Protein AF-0000000082406692 (afdb_homodimer)

Organism: Rhodococcus erythropolis (NCBI:txid1833)

Secondary structure (DSSP, 8-state):
--EEEEGGG--TTSS-SEEEE--TTT-EESSS--EEEEEEEEE-TTS-EEEEEEEE-SEEEEEE-SSEEEEEEEEEEEEEEEETTSPEEEEETTEEEEE-TT-EEEEEEEEEEEEEEEEEE-/--EEEEGGG--TTSS-SEEEE--TTT-EESSS--EEEEEEEEE-TTSSEEEEEEEE-SEEEEEE-SSEEEEEEEEEEEEEEEETTSPEEEEETTEEEEE-TT-EEEEEEEEEEEEEEEEEE-

Nearest PDB structures (foldseek):
  3bcw-assembly1_A  TM=9.331E-01  e=2.785E-11  Bordetella bronchiseptica RB50
  3es4-assembly1_B  TM=8.405E-01  e=2.632E-07  Agrobacterium fabrum str. C58
  3myx-assembly2_B  TM=8.446E-01  e=1.423E-06  Pseudomonas syringae pv. tomato str. DC3000
  7eyl-assembly1_B  TM=6.744E-01  e=5.958E-06  Salmonella enterica
  2i45-assembly4_H  TM=6.976E-01  e=1.655E-04  Neisseria meningitidis

Solvent-accessible surface area (backbone atoms only — not comparable to full-atom values): 12464 Å² total; per-residue (Å²): 131,81,45,72,50,40,68,87,72,59,56,72,80,73,63,70,31,51,73,44,68,57,35,80,90,70,30,42,51,72,79,53,88,27,54,30,35,35,35,80,76,43,65,42,95,86,62,39,36,38,30,32,35,41,34,35,45,49,44,41,31,42,38,66,26,72,69,31,26,40,39,37,35,29,66,36,42,30,32,36,38,30,42,73,95,49,70,77,43,82,42,38,54,56,27,30,38,39,41,50,63,64,39,39,31,35,42,35,31,74,32,54,30,32,29,42,39,38,38,38,47,123,132,82,45,70,49,40,68,89,73,59,56,72,80,73,62,70,31,51,73,45,68,57,34,81,90,68,30,42,51,74,78,54,88,27,55,31,35,35,34,78,75,43,66,43,94,87,62,40,35,37,30,32,35,40,32,37,47,49,45,42,30,42,38,66,26,72,70,29,25,38,38,37,35,29,66,35,43,28,34,38,39,29,42,72,96,51,70,76,44,81,41,37,54,57,27,30,39,39,43,50,62,65,41,38,30,35,43,36,30,76,33,55,29,33,29,40,39,37,38,38,48,124

Foldseek 3Di:
DDFDDDQVPDDLVPPQWDKDWDDPPAWAFDPDTKIKIWHWRDADPVRFKTKGKMKIAFGKIKGAQAFKKKKKAWQAAKKWKDWVVGDIDIHGHGDIDIGGHGTITMIGGDTIIMMIMMMGGD/DDFDDDQVPDDLVPPQWDKDWDDPPAWAFDPDTKIKIWHWRDADPVRFKIKGKMKIAFGKIKGAQAFKKKKKAWQAAKKWKDWVVGDIDIHGHGDIDIGGHGTITMIGGPTIIMMIMMMGGD

InterPro domains:
  IPR008579 (S)-ureidoglycine aminohydrolase, cupin domain [PF05899] (44-117)
  IPR011051 RmlC-like cupin domain superfamily [SSF51182] (30-120)
  IPR014710 RmlC-like jelly roll fold [G3DSA:2.60.120.10] (22-121)

Radius of gyration: 17.75 Å; Cα contacts (8 Å, |Δi|>4): 677; chains: 2; bounding box: 31×50×45 Å

pLDDT: mean 95.97, std 5.0, range [73.69, 98.94]

Sequence (244 aa):
MTIAFRAAELNSASGIFQQALLGQPSAEPLGGDIITRADVEFTSDDGRIQSGVWESEPGKSRWEFLTRGEIITIVSGAMTVEEDDGDPVHLVAGTSAIFPIGWKGTWTVTETVRKVFVVYNVMTIAFRAAELNSASGIFQQALLGQPSAEPLGGDIITRADVEFTSDDGRIQSGVWESEPGKSRWEFLTRGEIITIVSGAMTVEEDDGDPVHLVAGTSAIFPIGWKGTWTVTETVRKVFVVYNV

Structure (mmCIF, N/CA/C/O backbone):
data_AF-0000000082406692-model_v1
#
loop_
_entity.id
_entity.type
_entity.pdbx_description
1 polymer 'DUF861 domain-containing protein'
#
loop_
_atom_site.group_PDB
_atom_site.id
_atom_site.type_symbol
_atom_site.label_atom_id
_atom_site.label_alt_id
_atom_site.label_comp_id
_atom_site.label_asym_id
_atom_site.label_entity_id
_atom_site.label_seq_id
_atom_site.pdbx_PDB_ins_code
_atom_site.Cartn_x
_atom_site.Cartn_y
_atom_site.Cartn_z
_atom_site.occupancy
_atom_site.B_iso_or_equiv
_atom_site.auth_seq_id
_atom_site.auth_comp_id
_atom_site.auth_asym_id
_atom_site.auth_atom_id
_atom_site.pdbx_PDB_model_num
ATOM 1 N N . MET A 1 1 ? 4.559 -16.156 8.117 1 83.81 1 MET A N 1
ATOM 2 C CA . MET A 1 1 ? 3.1 -16.172 8.117 1 83.81 1 MET A CA 1
ATOM 3 C C . MET A 1 1 ? 2.537 -15 7.324 1 83.81 1 MET A C 1
ATOM 5 O O . MET A 1 1 ? 3.045 -13.883 7.426 1 83.81 1 MET A O 1
ATOM 9 N N . THR A 1 2 ? 1.41 -15.32 6.484 1 91.81 2 THR A N 1
ATOM 10 C CA . THR A 1 2 ? 0.76 -14.281 5.695 1 91.81 2 THR A CA 1
ATOM 11 C C . THR A 1 2 ? -0.053 -13.352 6.59 1 91.81 2 THR A C 1
ATOM 13 O O . THR A 1 2 ? -0.881 -13.812 7.379 1 91.81 2 THR A O 1
ATOM 16 N N . ILE A 1 3 ? 0.191 -12.164 6.562 1 95.62 3 ILE A N 1
ATOM 17 C CA . ILE A 1 3 ? -0.621 -11.164 7.246 1 95.62 3 ILE A CA 1
ATOM 18 C C . ILE A 1 3 ? -1.668 -10.602 6.285 1 95.62 3 ILE A C 1
ATOM 20 O O . ILE A 1 3 ? -1.344 -10.219 5.16 1 95.62 3 ILE A O 1
ATOM 24 N N . ALA A 1 4 ? -2.918 -10.617 6.676 1 97.5 4 ALA A N 1
ATOM 25 C CA . ALA A 1 4 ? -3.996 -10.047 5.875 1 97.5 4 ALA A CA 1
ATOM 26 C C . ALA A 1 4 ? -4.98 -9.273 6.75 1 97.5 4 ALA A C 1
ATOM 28 O O . ALA A 1 4 ? -5.281 -9.688 7.871 1 97.5 4 ALA A O 1
ATOM 29 N N . PHE A 1 5 ? -5.496 -8.172 6.242 1 96.19 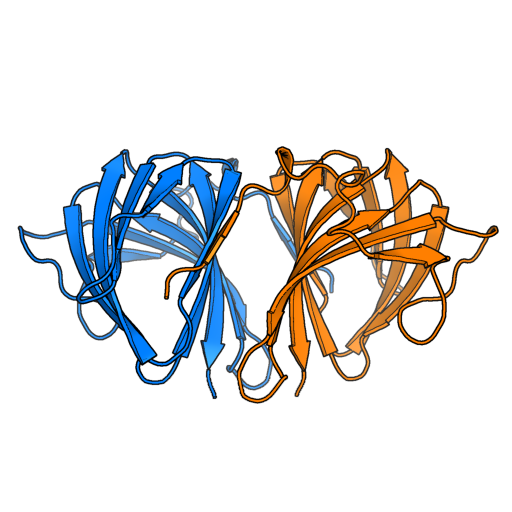5 PHE A N 1
ATOM 30 C CA . PHE A 1 5 ? -6.453 -7.367 6.988 1 96.19 5 PHE A CA 1
ATOM 31 C C . PHE A 1 5 ? -7.312 -6.535 6.039 1 96.19 5 PHE A C 1
ATOM 33 O O . PHE A 1 5 ? -6.938 -6.309 4.887 1 96.19 5 PHE A O 1
ATOM 40 N N . ARG A 1 6 ? -8.461 -6.156 6.441 1 96 6 ARG A N 1
ATOM 41 C CA . ARG A 1 6 ? -9.344 -5.223 5.742 1 96 6 ARG A CA 1
ATOM 42 C C . ARG A 1 6 ? -9.508 -3.934 6.535 1 96 6 ARG A C 1
ATOM 44 O O . ARG A 1 6 ? -10.25 -3.895 7.52 1 96 6 ARG A O 1
ATOM 51 N N . ALA A 1 7 ? -8.844 -2.977 6.023 1 94.38 7 ALA A N 1
ATOM 52 C CA . ALA A 1 7 ? -8.773 -1.717 6.758 1 94.38 7 ALA A CA 1
ATOM 53 C C . ALA A 1 7 ? -10.164 -1.159 7.027 1 94.38 7 ALA A C 1
ATOM 55 O O . ALA A 1 7 ? -10.414 -0.559 8.078 1 94.38 7 ALA A O 1
ATOM 56 N N . ALA A 1 8 ? -11.086 -1.336 6.102 1 93.31 8 ALA A N 1
ATOM 57 C CA 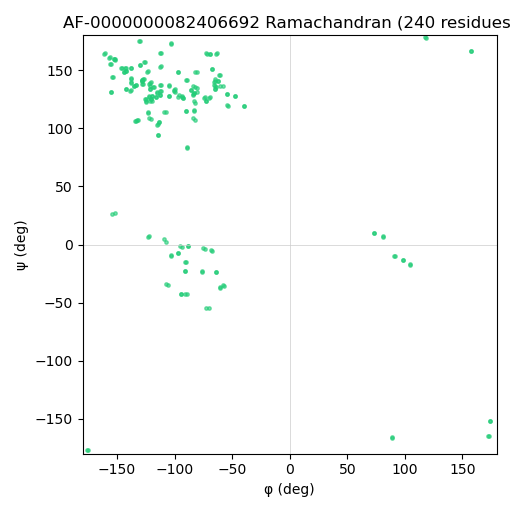. ALA A 1 8 ? -12.445 -0.82 6.238 1 93.31 8 ALA A CA 1
ATOM 58 C C . ALA A 1 8 ? -13.164 -1.479 7.41 1 93.31 8 ALA A C 1
ATOM 60 O O . ALA A 1 8 ? -14.086 -0.897 7.984 1 93.31 8 ALA A O 1
ATOM 61 N N . GLU A 1 9 ? -12.703 -2.684 7.785 1 89.19 9 GLU A N 1
ATOM 62 C CA . GLU A 1 9 ? -13.461 -3.492 8.734 1 89.19 9 GLU A CA 1
ATOM 63 C C . GLU A 1 9 ? -12.836 -3.449 10.125 1 89.19 9 GLU A C 1
ATOM 65 O O . GLU A 1 9 ? -13.422 -3.938 11.094 1 89.19 9 GLU A O 1
ATOM 70 N N . LEU A 1 10 ? -11.648 -2.889 10.18 1 85.94 10 LEU A N 1
ATOM 71 C CA . LEU A 1 10 ? -11.016 -2.781 11.492 1 85.94 10 LEU A CA 1
ATOM 72 C C . LEU A 1 10 ? -11.75 -1.769 12.367 1 85.94 10 LEU A C 1
ATOM 74 O O . LEU A 1 10 ? -12.133 -0.698 11.891 1 85.94 10 LEU A O 1
ATOM 78 N N . ASN A 1 11 ? -12.117 -2.191 13.539 1 83 11 ASN A N 1
ATOM 79 C CA . ASN A 1 11 ? -12.797 -1.335 14.508 1 83 11 ASN A CA 1
ATOM 80 C C . ASN A 1 11 ? -11.805 -0.51 15.32 1 83 11 ASN A C 1
ATOM 82 O O . ASN A 1 11 ? -11.172 -1.024 16.25 1 83 11 ASN A O 1
ATOM 86 N N . SER A 1 12 ? -11.805 0.738 15.039 1 81.19 12 SER A N 1
ATOM 87 C CA . SER A 1 12 ? -10.828 1.615 15.68 1 81.19 12 SER A CA 1
ATOM 88 C C . SER A 1 12 ? -11.102 1.758 17.172 1 81.19 12 SER A C 1
ATOM 90 O O . SER A 1 12 ? -10.25 2.229 17.922 1 81.19 12 SER A O 1
ATOM 92 N N . ALA A 1 13 ? -12.195 1.163 17.578 1 75.94 13 ALA A N 1
ATOM 93 C CA . ALA A 1 13 ? -12.547 1.217 19 1 75.94 13 ALA A CA 1
ATOM 94 C C . ALA A 1 13 ? -12.094 -0.044 19.734 1 75.94 13 ALA A C 1
ATOM 96 O O . ALA A 1 13 ? -12.172 -0.122 20.953 1 75.94 13 ALA A O 1
ATOM 97 N N . SER A 1 14 ? -11.57 -1.117 19.016 1 75.5 14 SER A N 1
ATOM 98 C CA . SER A 1 14 ? -11.281 -2.441 19.562 1 75.5 14 SER A CA 1
ATOM 99 C C . SER A 1 14 ? -10.031 -2.426 20.438 1 75.5 14 SER A C 1
ATOM 101 O O . SER A 1 14 ? -9.734 -3.406 21.125 1 75.5 14 SER A O 1
ATOM 103 N N . GLY A 1 15 ? -9.359 -1.344 20.531 1 77.06 15 GLY A N 1
ATOM 104 C CA . GLY A 1 15 ? -8.18 -1.217 21.375 1 77.06 15 GLY A CA 1
ATOM 105 C C . GLY A 1 15 ? -6.891 -1.55 20.641 1 77.06 15 GLY A C 1
ATOM 106 O O . GLY A 1 15 ? -5.801 -1.353 21.172 1 77.06 15 GLY A O 1
ATOM 107 N N . ILE A 1 16 ? -7.031 -2.076 19.484 1 83.69 16 ILE A N 1
ATOM 108 C CA . ILE A 1 16 ? -5.828 -2.408 18.734 1 83.69 16 ILE A CA 1
ATOM 109 C C . ILE A 1 16 ? -5.215 -1.135 18.156 1 83.69 16 ILE A C 1
ATOM 111 O O . ILE A 1 16 ? -4.004 -1.065 17.938 1 83.69 16 ILE A O 1
ATOM 115 N N . PHE A 1 17 ? -6.09 -0.155 18.016 1 91.25 17 PHE A N 1
ATOM 116 C CA . PHE A 1 17 ? -5.605 1.12 17.516 1 91.25 17 PHE A CA 1
ATOM 117 C C . PHE A 1 17 ? -4.996 1.957 18.625 1 91.25 17 PHE A C 1
ATOM 119 O O . PHE A 1 17 ? -5.535 2.014 19.734 1 91.25 17 PHE A O 1
ATOM 126 N N . GLN A 1 18 ? -3.932 2.496 18.328 1 92.69 18 GLN A N 1
ATOM 127 C CA . GLN A 1 18 ? -3.344 3.484 19.219 1 92.69 18 GLN A CA 1
ATOM 128 C C . GLN A 1 18 ? -3.824 4.891 18.875 1 92.69 18 GLN A C 1
ATOM 130 O O . GLN A 1 18 ? -3.537 5.406 17.797 1 92.69 18 GLN A O 1
ATOM 135 N N . GLN A 1 19 ? -4.559 5.508 19.797 1 95.12 19 GLN A N 1
ATOM 136 C CA . GLN A 1 19 ? -5.043 6.867 19.609 1 95.12 19 GLN A CA 1
ATOM 137 C C . GLN A 1 19 ? -4.039 7.891 20.125 1 95.12 19 GLN A C 1
ATOM 139 O O . GLN A 1 19 ? -3.424 7.688 21.172 1 95.12 19 GLN A O 1
ATOM 144 N N . ALA A 1 20 ? -3.914 8.969 19.406 1 96.25 20 ALA A N 1
ATOM 145 C CA . ALA A 1 20 ? -3.014 10.055 19.797 1 96.25 20 ALA A CA 1
ATOM 146 C C . ALA A 1 20 ? -3.432 11.375 19.156 1 96.25 20 ALA A C 1
ATOM 148 O O . ALA A 1 20 ? -4.215 11.391 18.203 1 96.25 20 ALA A O 1
ATOM 149 N N . LEU A 1 21 ? -2.973 12.438 19.719 1 97.94 21 LEU A N 1
ATOM 150 C CA . LEU A 1 21 ? -3.008 13.719 19 1 97.94 21 LEU A CA 1
ATOM 151 C C . LEU A 1 21 ? -1.852 13.82 18.016 1 97.94 21 LEU A C 1
ATOM 153 O O . LEU A 1 21 ? -0.71 13.492 18.359 1 97.94 21 LEU A O 1
ATOM 157 N N . LEU A 1 22 ? -2.166 14.266 16.812 1 98.06 22 LEU A N 1
ATOM 158 C CA . LEU A 1 22 ? -1.116 14.445 15.812 1 98.06 22 LEU A CA 1
ATOM 159 C C . LEU A 1 22 ? -0.083 15.461 16.297 1 98.06 22 LEU A C 1
ATOM 161 O O . LEU A 1 22 ? -0.44 16.531 16.797 1 98.06 22 LEU A O 1
ATOM 165 N N . GLY A 1 23 ? 1.154 15.117 16.078 1 96.69 23 GLY A N 1
ATOM 166 C CA . GLY A 1 23 ? 2.227 16.016 16.469 1 96.69 23 GLY A CA 1
ATOM 167 C C . GLY A 1 23 ? 3.6 15.539 16.047 1 96.69 23 GLY A C 1
ATOM 168 O O . GLY A 1 23 ? 3.729 14.461 15.461 1 96.69 23 GLY A O 1
ATOM 169 N N . GLN A 1 24 ? 4.562 16.25 16.422 1 93.31 24 GLN A N 1
ATOM 170 C CA . GLN A 1 24 ? 5.938 15.859 16.125 1 93.31 24 GLN A CA 1
ATOM 171 C C . GLN A 1 24 ? 6.309 14.57 16.844 1 93.31 24 GLN A C 1
ATOM 173 O O . GLN A 1 24 ? 5.875 14.336 17.984 1 93.31 24 GLN A O 1
ATOM 178 N N . PRO A 1 25 ? 7.086 13.773 16.094 1 93.06 25 PRO A N 1
ATOM 179 C CA . PRO A 1 25 ? 7.879 14.031 14.891 1 93.06 25 PRO A CA 1
ATOM 180 C C . PRO A 1 25 ? 7.117 13.719 13.602 1 93.06 25 PRO A C 1
ATOM 182 O O . PRO A 1 25 ? 7.629 13.953 12.508 1 93.06 25 PRO A O 1
ATOM 185 N N . SER A 1 26 ? 5.914 13.234 13.695 1 92.88 26 SER A N 1
ATOM 186 C CA . SER A 1 26 ? 5.203 12.797 12.5 1 92.88 26 SER A CA 1
ATOM 187 C C . SER A 1 26 ? 4.801 13.977 11.625 1 92.88 26 SER A C 1
ATOM 189 O O . SER A 1 26 ? 5.152 14.039 10.445 1 92.88 26 SER A O 1
ATOM 191 N N . ALA A 1 27 ? 4.094 14.906 12.227 1 97.94 27 ALA A N 1
ATOM 192 C CA . ALA A 1 27 ? 3.574 16.078 11.516 1 97.94 27 ALA A CA 1
ATOM 193 C C . ALA A 1 27 ? 3.209 17.188 12.492 1 97.94 27 ALA A C 1
ATOM 195 O O . ALA A 1 27 ? 3.1 16.953 13.695 1 97.94 27 ALA A O 1
ATOM 196 N N . GLU A 1 28 ? 3.039 18.375 11.992 1 98.19 28 GLU A N 1
ATOM 197 C CA . GLU A 1 28 ? 2.625 19.531 12.789 1 98.19 28 GLU A CA 1
ATOM 198 C C . GLU A 1 28 ? 1.181 19.922 12.492 1 98.19 28 GLU A C 1
ATOM 200 O O . GLU A 1 28 ? 0.874 20.375 11.391 1 98.19 28 GLU A O 1
ATOM 205 N N . PRO A 1 29 ? 0.294 19.797 13.414 1 98.44 29 PRO A N 1
ATOM 206 C CA . PRO A 1 29 ? -1.05 20.328 13.18 1 98.44 29 PRO A CA 1
ATOM 207 C C . PRO A 1 29 ? -1.062 21.844 13.039 1 98.44 29 PRO A C 1
ATOM 209 O O . PRO A 1 29 ? -0.346 22.547 13.766 1 98.44 29 PRO A O 1
ATOM 212 N N . LEU A 1 30 ? -1.737 22.484 12.125 1 97.81 30 LEU A N 1
ATOM 213 C CA . LEU A 1 30 ? -1.679 23.922 11.844 1 97.81 30 LEU A CA 1
ATOM 214 C C . LEU A 1 30 ? -2.963 24.609 12.289 1 97.81 30 LEU A C 1
ATOM 216 O O . LEU A 1 30 ? -3.014 25.844 12.375 1 97.81 30 LEU A O 1
ATOM 220 N N . GLY A 1 31 ? -3.984 24.078 12.93 1 96.25 31 GLY A N 1
ATOM 221 C CA . GLY A 1 31 ? -5.254 24.672 13.312 1 96.25 31 GLY A CA 1
ATOM 222 C C . GLY A 1 31 ? -5.883 24 14.523 1 96.25 31 GLY A C 1
ATOM 223 O O . GLY A 1 31 ? -7.109 23.953 14.648 1 96.25 31 GLY A O 1
ATOM 224 N N . GLY A 1 32 ? -5.043 23.438 15.32 1 97 32 GLY A N 1
ATOM 225 C CA . GLY A 1 32 ? -5.551 22.781 16.516 1 97 32 GLY A CA 1
ATOM 226 C C . GLY A 1 32 ? -5.266 21.297 16.562 1 97 32 GLY A C 1
ATOM 227 O O . GLY A 1 32 ? -4.711 20.734 15.602 1 97 32 GLY A O 1
ATOM 228 N N . ASP A 1 33 ? -5.68 20.797 17.609 1 98.19 33 ASP A N 1
ATOM 229 C CA . ASP A 1 33 ? -5.41 19.391 17.812 1 98.19 33 ASP A CA 1
ATOM 230 C C . ASP A 1 33 ? -6.148 18.531 16.781 1 98.19 33 ASP A C 1
ATOM 232 O O . ASP A 1 33 ? -7.293 18.812 16.438 1 98.19 33 ASP A O 1
ATOM 236 N N . ILE A 1 34 ? -5.578 17.578 16.297 1 98.75 34 ILE A N 1
ATOM 237 C CA . ILE A 1 34 ? -6.148 16.578 15.406 1 98.75 34 ILE A CA 1
ATOM 238 C C . ILE A 1 34 ? -6.012 15.195 16.031 1 98.75 34 ILE A C 1
ATOM 240 O O . ILE A 1 34 ? -4.902 14.758 16.344 1 98.75 34 ILE A O 1
ATOM 244 N N . ILE A 1 35 ? -7.07 14.477 16.203 1 97.94 35 ILE A N 1
ATOM 245 C CA . ILE A 1 35 ? -7.043 13.117 16.734 1 97.94 35 ILE A CA 1
ATOM 246 C C . ILE A 1 35 ? -6.727 12.133 15.617 1 97.94 35 ILE A C 1
ATOM 248 O O . ILE A 1 35 ? -7.34 12.18 14.547 1 97.94 35 ILE A O 1
ATOM 252 N N . THR A 1 36 ? -5.762 11.258 15.859 1 98.06 36 THR A N 1
ATOM 253 C CA . THR A 1 36 ? -5.414 10.203 14.922 1 98.06 36 THR A CA 1
ATOM 254 C C . THR A 1 36 ? -5.449 8.836 15.609 1 98.06 36 THR A C 1
ATOM 256 O O . THR A 1 36 ? -5.43 8.75 16.844 1 98.06 36 THR A O 1
ATOM 259 N N . ARG A 1 37 ? -5.621 7.781 14.844 1 97.06 37 ARG A N 1
ATOM 260 C CA . ARG A 1 37 ? -5.574 6.383 15.258 1 97.06 37 ARG A CA 1
ATOM 261 C C . ARG A 1 37 ? -4.766 5.547 14.273 1 97.06 37 ARG A C 1
ATOM 263 O O . ARG A 1 37 ? -4.883 5.727 13.055 1 97.06 37 ARG A O 1
ATOM 270 N N . ALA A 1 38 ? -3.938 4.684 14.805 1 97.12 38 ALA A N 1
ATOM 271 C CA . 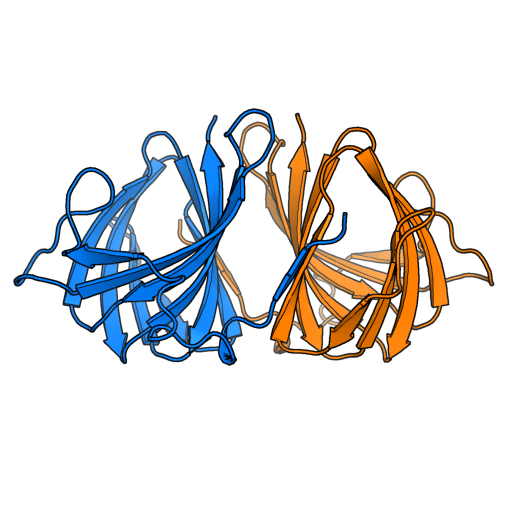ALA A 1 38 ? -3.113 3.855 13.93 1 97.12 38 ALA A CA 1
ATOM 272 C C . ALA A 1 38 ? -3.055 2.416 14.43 1 97.12 38 ALA A C 1
ATOM 274 O O . ALA A 1 38 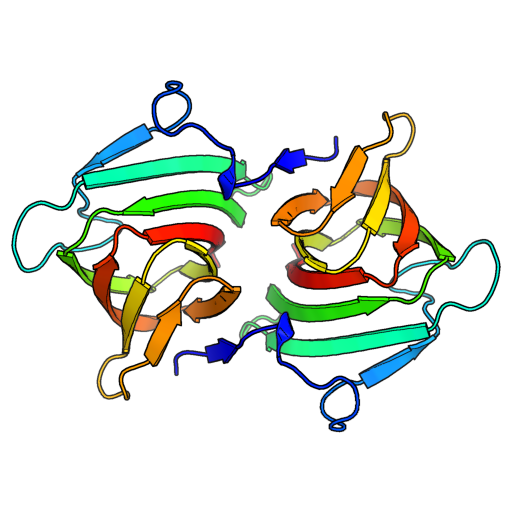? -3.039 2.172 15.633 1 97.12 38 ALA A O 1
ATOM 275 N N . ASP A 1 39 ? -3.121 1.473 13.641 1 96.94 39 ASP A N 1
ATOM 276 C CA . ASP A 1 39 ? -2.816 0.063 13.867 1 96.94 39 ASP A CA 1
ATOM 277 C C . ASP A 1 39 ? -1.715 -0.419 12.93 1 96.94 39 ASP A C 1
ATOM 279 O O . ASP A 1 39 ? -1.932 -0.543 11.719 1 96.94 39 ASP A O 1
ATOM 283 N N . VAL A 1 40 ? -0.509 -0.668 13.453 1 96.94 40 VAL A N 1
ATOM 284 C CA . VAL A 1 40 ? 0.611 -1.165 12.664 1 96.94 40 VAL A CA 1
ATOM 285 C C . VAL A 1 40 ? 0.51 -2.682 12.516 1 96.94 40 VAL A C 1
ATOM 287 O O . VAL A 1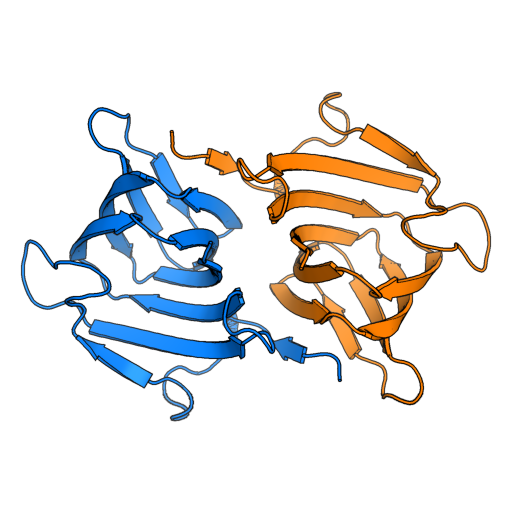 40 ? 0.637 -3.414 13.5 1 96.94 40 VAL A O 1
ATOM 290 N N . GLU A 1 41 ? 0.336 -3.125 11.344 1 97.06 41 GLU A N 1
ATOM 291 C CA . GLU A 1 41 ? 0.114 -4.543 11.07 1 97.06 41 GLU A CA 1
ATOM 292 C C . GLU A 1 41 ? 1.432 -5.266 10.805 1 97.06 41 GLU A C 1
ATOM 294 O O . GLU A 1 41 ? 1.512 -6.488 10.938 1 97.06 41 GLU A O 1
ATOM 299 N N . PHE A 1 42 ? 2.451 -4.48 10.391 1 97.5 42 PHE A N 1
ATOM 300 C CA . PHE A 1 42 ? 3.689 -5.105 9.945 1 97.5 42 PHE A CA 1
ATOM 301 C C . PHE A 1 42 ? 4.867 -4.152 10.109 1 97.5 42 PHE A C 1
ATOM 303 O O . PHE A 1 42 ? 4.758 -2.963 9.805 1 97.5 42 PHE A O 1
ATOM 310 N N . THR A 1 43 ? 5.895 -4.59 10.664 1 97.75 43 THR A N 1
ATOM 311 C CA . THR A 1 43 ? 7.223 -3.986 10.641 1 97.75 43 THR A CA 1
ATOM 312 C C . THR A 1 43 ? 8.266 -4.984 10.141 1 97.75 43 THR A C 1
ATOM 314 O O . THR A 1 43 ? 8.352 -6.105 10.648 1 97.75 43 THR A O 1
ATOM 317 N N . SER A 1 44 ? 8.992 -4.562 9.102 1 96.69 44 SER A N 1
ATOM 318 C CA . SER A 1 44 ? 10.016 -5.473 8.602 1 96.69 44 SER A CA 1
ATOM 319 C C . SER A 1 44 ? 11.086 -5.734 9.656 1 96.69 44 SER A C 1
ATOM 321 O O . SER A 1 44 ? 11.219 -4.973 10.617 1 96.69 44 SER A O 1
ATOM 323 N N . ASP A 1 45 ? 11.883 -6.773 9.445 1 93.88 45 ASP A N 1
ATOM 324 C CA . ASP A 1 45 ? 12.883 -7.195 10.422 1 93.88 45 ASP A CA 1
ATOM 325 C C . ASP A 1 45 ? 13.898 -6.086 10.688 1 93.88 45 ASP A C 1
ATOM 327 O O . ASP A 1 45 ? 14.336 -5.891 11.82 1 93.88 45 ASP A O 1
ATOM 331 N N . ASP A 1 46 ? 14.25 -5.352 9.609 1 93.69 46 ASP A N 1
ATOM 332 C CA . ASP A 1 46 ? 15.258 -4.305 9.758 1 93.69 46 ASP A CA 1
ATOM 333 C C . ASP A 1 46 ? 14.617 -2.979 10.156 1 93.69 46 ASP A C 1
ATOM 335 O O . ASP A 1 46 ? 15.297 -1.957 10.258 1 93.69 46 ASP A O 1
ATOM 339 N N . GLY A 1 47 ? 13.32 -2.967 10.273 1 95.25 47 GLY A N 1
ATOM 340 C CA . GLY A 1 47 ? 12.594 -1.802 10.758 1 95.25 47 GLY A CA 1
ATOM 341 C C . GLY A 1 47 ? 12.375 -0.748 9.688 1 95.25 47 GLY A C 1
ATOM 342 O O . GLY A 1 47 ? 11.805 0.31 9.961 1 95.25 47 GLY A O 1
ATOM 343 N N . ARG A 1 48 ? 12.719 -1.029 8.438 1 95.62 48 ARG A N 1
ATOM 344 C CA . ARG A 1 48 ? 12.742 0.005 7.41 1 95.62 48 ARG A CA 1
ATOM 345 C C . ARG A 1 48 ? 11.391 0.103 6.703 1 95.62 48 ARG A C 1
ATOM 347 O O . ARG A 1 48 ? 11.133 1.064 5.977 1 95.62 48 ARG A O 1
ATOM 354 N N . ILE A 1 49 ? 10.602 -0.939 6.914 1 97.75 49 ILE A N 1
ATOM 355 C CA . ILE A 1 49 ? 9.273 -0.948 6.305 1 97.75 49 ILE A CA 1
ATOM 356 C C . ILE A 1 49 ? 8.211 -1.102 7.387 1 97.75 49 ILE A C 1
ATOM 358 O O . ILE A 1 49 ? 8.297 -1.996 8.234 1 97.75 49 ILE A O 1
ATOM 362 N N . GLN A 1 50 ? 7.262 -0.296 7.469 1 98 50 GLN A N 1
ATOM 363 C CA . GLN A 1 50 ? 6.082 -0.437 8.32 1 98 50 GLN A CA 1
ATOM 364 C C . GLN A 1 50 ? 4.797 -0.267 7.508 1 98 50 GLN A C 1
ATOM 366 O O . GLN A 1 50 ? 4.727 0.585 6.621 1 98 50 GLN A O 1
ATOM 371 N N . SER A 1 51 ? 3.822 -1.033 7.809 1 98.5 51 SER A N 1
ATOM 372 C CA . SER A 1 51 ? 2.537 -0.947 7.121 1 98.5 51 SER A CA 1
ATOM 373 C C . SER A 1 51 ? 1.379 -1.205 8.078 1 98.5 51 SER A C 1
ATOM 375 O O . SER A 1 51 ? 1.511 -1.985 9.023 1 98.5 51 SER A O 1
ATOM 377 N N . GLY A 1 52 ? 0.303 -0.592 7.82 1 98.25 52 GLY A N 1
ATOM 378 C CA . GLY A 1 52 ? -0.901 -0.736 8.625 1 98.25 52 GLY A CA 1
ATOM 379 C C . GLY A 1 52 ? -2.012 0.208 8.203 1 98.25 52 GLY A C 1
ATOM 380 O O . GLY A 1 52 ? -2.16 0.517 7.02 1 98.25 52 GLY A O 1
ATOM 381 N N . VAL A 1 53 ? -2.824 0.516 9.195 1 98.56 53 VAL A N 1
ATOM 382 C CA . VAL A 1 53 ? -3.982 1.373 8.969 1 98.56 53 VAL A CA 1
ATOM 383 C C . VAL A 1 53 ? -3.857 2.643 9.805 1 98.56 53 VAL A C 1
ATOM 385 O O . VAL A 1 53 ? -3.439 2.59 10.969 1 98.56 53 VAL A O 1
ATOM 388 N N . TRP A 1 54 ? -4.129 3.744 9.234 1 98.38 54 TRP A N 1
ATOM 389 C CA . TRP A 1 54 ? -4.09 5.051 9.883 1 98.38 54 TRP A CA 1
ATOM 390 C C . TRP A 1 54 ? -5.398 5.805 9.672 1 98.38 54 TRP A C 1
ATOM 392 O O . TRP A 1 54 ? -5.965 5.781 8.57 1 98.38 54 TRP A O 1
ATOM 402 N N . GLU A 1 55 ? -5.895 6.43 10.633 1 98.19 55 GLU A N 1
ATOM 403 C CA . GLU A 1 55 ? -7.094 7.262 10.594 1 98.19 55 GLU A CA 1
ATOM 404 C C . GLU A 1 55 ? -6.824 8.656 11.148 1 98.19 55 GLU A C 1
ATOM 406 O O . GLU A 1 55 ? -6.094 8.805 12.133 1 98.19 55 GLU A O 1
ATOM 411 N N . SER A 1 56 ? -7.379 9.617 10.602 1 98.38 56 SER A N 1
ATOM 412 C CA . SER A 1 56 ? -7.234 10.992 11.062 1 98.38 56 SER A CA 1
ATOM 413 C C . SER A 1 56 ? -8.562 11.742 11.016 1 98.38 56 SER A C 1
ATOM 415 O O . SER A 1 56 ? -9.281 11.68 10.008 1 98.38 56 SER A O 1
ATOM 417 N N . GLU A 1 57 ? -8.914 12.398 12 1 98.44 57 GLU A N 1
ATOM 418 C CA . GLU A 1 57 ? -10.016 13.352 11.977 1 98.44 57 GLU A CA 1
ATOM 419 C C . GLU A 1 57 ? -9.672 14.578 11.141 1 98.44 57 GLU A C 1
ATOM 421 O O . GLU A 1 57 ? -8.5 14.797 10.805 1 98.44 57 GLU A O 1
ATOM 426 N N . PRO A 1 58 ? -10.648 15.344 10.781 1 98.81 58 PRO A N 1
ATOM 427 C CA . PRO A 1 58 ? -10.414 16.5 9.906 1 98.81 58 PRO A CA 1
ATOM 428 C C . PRO A 1 58 ? -9.469 17.516 10.523 1 98.81 58 PRO A C 1
ATOM 430 O O . PRO A 1 58 ? -9.469 17.719 11.734 1 98.81 58 PRO A O 1
ATOM 433 N N . GLY A 1 59 ? -8.68 18.172 9.758 1 98.81 59 GLY A N 1
ATOM 434 C CA . GLY A 1 59 ? -7.723 19.188 10.141 1 98.81 59 GLY A CA 1
ATOM 435 C C . GLY A 1 59 ? -6.602 19.375 9.133 1 98.81 59 GLY A C 1
ATOM 436 O O . GLY A 1 59 ? -6.465 18.578 8.203 1 98.81 59 GLY A O 1
ATOM 437 N N . LYS A 1 60 ? -5.902 20.406 9.289 1 98.81 60 LYS A N 1
ATOM 438 C CA . LYS A 1 60 ? -4.758 20.719 8.43 1 98.81 60 LYS A CA 1
ATOM 439 C C . LYS A 1 60 ? -3.443 20.453 9.164 1 98.81 60 LYS A C 1
ATOM 441 O O . LYS A 1 60 ? -3.305 20.812 10.336 1 98.81 60 LYS A O 1
ATOM 446 N N . SER A 1 61 ? -2.494 19.844 8.477 1 98.88 61 SER A N 1
ATOM 447 C CA . SER A 1 61 ? -1.213 19.531 9.102 1 98.88 61 SER A CA 1
ATOM 448 C C . SER A 1 61 ? -0.06 19.719 8.117 1 98.88 61 SER A C 1
ATOM 450 O O . SER A 1 61 ? -0.237 19.562 6.91 1 98.88 61 SER A O 1
ATOM 452 N N . ARG A 1 62 ? 1.106 20.031 8.617 1 98.81 62 ARG A N 1
ATOM 453 C CA . ARG A 1 62 ? 2.352 20.172 7.863 1 98.81 62 ARG A CA 1
ATOM 454 C C . ARG A 1 62 ? 3.178 18.891 7.949 1 98.81 62 ARG A C 1
ATOM 456 O O . ARG A 1 62 ? 3.457 18.391 9.039 1 98.81 62 ARG A O 1
ATOM 463 N N . TRP A 1 63 ? 3.578 18.359 6.836 1 98.56 63 TRP A N 1
ATOM 464 C CA . TRP A 1 63 ? 4.355 17.125 6.746 1 98.56 63 TRP A CA 1
ATOM 465 C C . TRP A 1 63 ? 5.684 17.359 6.043 1 98.56 63 TRP A C 1
ATOM 467 O O . TRP A 1 63 ? 5.742 18.078 5.039 1 98.56 63 TRP A O 1
ATOM 477 N N . GLU A 1 64 ? 6.699 16.797 6.574 1 98 64 GLU A N 1
ATOM 478 C CA . GLU A 1 64 ? 8.023 16.828 5.961 1 98 64 GLU A CA 1
ATOM 479 C C . GLU A 1 64 ? 8.664 15.445 5.957 1 98 64 GLU A C 1
ATOM 481 O O . GLU A 1 64 ? 9.125 14.969 6.996 1 98 64 GLU A O 1
ATOM 486 N N . PHE A 1 65 ? 8.711 14.844 4.793 1 97.19 65 PHE A N 1
ATOM 487 C CA . PHE A 1 65 ? 9.289 13.516 4.645 1 97.19 65 PHE A CA 1
ATOM 488 C C . PHE A 1 65 ? 10.781 13.602 4.359 1 97.19 65 PHE A C 1
ATOM 490 O O . PHE A 1 65 ? 11.219 13.383 3.227 1 97.19 65 PHE A O 1
ATOM 497 N N . LEU A 1 66 ? 11.57 13.742 5.383 1 95.06 66 LEU A N 1
ATOM 498 C CA . LEU A 1 66 ? 12.992 14.039 5.227 1 95.06 66 LEU A CA 1
ATOM 499 C C . LEU A 1 66 ? 13.805 12.75 5.125 1 95.06 66 LEU A C 1
ATOM 501 O O . LEU A 1 66 ? 14.727 12.656 4.312 1 95.06 66 LEU A O 1
ATOM 505 N N . THR A 1 67 ? 13.5 11.711 5.961 1 94.62 67 THR A N 1
ATOM 506 C CA . THR A 1 67 ? 14.305 10.5 6.02 1 94.62 67 THR A CA 1
ATOM 507 C C . THR A 1 67 ? 13.453 9.266 5.738 1 94.62 67 THR A C 1
ATOM 509 O O . THR A 1 67 ? 13.891 8.133 5.949 1 94.62 67 THR A O 1
ATOM 512 N N . ARG A 1 68 ? 12.195 9.539 5.359 1 95.94 68 ARG A N 1
ATOM 513 C CA . ARG A 1 68 ? 11.266 8.445 5.066 1 95.94 68 ARG A CA 1
ATOM 514 C C . ARG A 1 68 ? 10.32 8.828 3.936 1 95.94 68 ARG A C 1
ATOM 516 O O . ARG A 1 68 ? 10.109 10.016 3.666 1 95.94 68 ARG A O 1
ATOM 523 N N . GLY A 1 69 ? 9.859 7.895 3.205 1 97.38 69 GLY A N 1
ATOM 524 C CA . GLY A 1 69 ? 8.75 8.055 2.275 1 97.38 69 GLY A CA 1
ATOM 525 C C . GLY A 1 69 ? 7.512 7.289 2.691 1 97.38 69 GLY A C 1
ATOM 526 O O . GLY A 1 69 ? 7.559 6.469 3.609 1 97.38 69 GLY A O 1
ATOM 527 N N . GLU A 1 70 ? 6.422 7.625 2.086 1 98.5 70 GLU A N 1
ATOM 528 C CA . GLU A 1 70 ? 5.168 6.957 2.422 1 98.5 70 GLU A CA 1
ATOM 529 C C . GLU A 1 70 ? 4.309 6.742 1.182 1 98.5 70 GLU A C 1
ATOM 531 O O . GLU A 1 70 ? 4.219 7.621 0.322 1 98.5 70 GLU A O 1
ATOM 536 N N . ILE A 1 71 ? 3.781 5.598 1.013 1 98.81 71 ILE A N 1
ATOM 537 C CA . ILE A 1 71 ? 2.789 5.223 0.01 1 98.81 71 ILE A CA 1
ATOM 538 C C . ILE A 1 71 ? 1.464 4.891 0.694 1 98.81 71 ILE A C 1
ATOM 540 O O . ILE A 1 71 ? 1.434 4.145 1.674 1 98.81 71 ILE A O 1
ATOM 544 N N . ILE A 1 72 ? 0.375 5.52 0.221 1 98.94 72 ILE A N 1
ATOM 545 C CA . ILE A 1 72 ? -0.897 5.324 0.907 1 98.94 72 ILE A CA 1
ATOM 546 C C . ILE A 1 72 ? -1.977 4.945 -0.104 1 98.94 72 ILE A C 1
ATOM 548 O O . ILE A 1 72 ? -1.85 5.234 -1.296 1 98.94 72 ILE A O 1
ATOM 552 N N . THR A 1 73 ? -3.004 4.258 0.277 1 98.88 73 THR A N 1
ATOM 553 C CA . THR A 1 73 ? -4.285 4.086 -0.402 1 98.88 73 THR A CA 1
ATOM 554 C C . THR A 1 73 ? -5.438 4.492 0.509 1 98.88 73 THR A C 1
ATOM 556 O O . THR A 1 73 ? -5.594 3.945 1.604 1 98.88 73 THR A O 1
ATOM 559 N N . ILE A 1 74 ? -6.223 5.402 0.053 1 98.88 74 ILE A N 1
ATOM 560 C CA . ILE A 1 74 ? -7.359 5.883 0.837 1 98.88 74 ILE A CA 1
ATOM 561 C C . ILE A 1 74 ? -8.469 4.832 0.835 1 98.88 74 ILE A C 1
ATOM 563 O O . ILE A 1 74 ? -8.867 4.352 -0.225 1 98.88 74 ILE A O 1
ATOM 567 N N . VAL A 1 75 ? -8.898 4.469 1.991 1 98.5 75 VAL A N 1
ATOM 568 C CA . VAL A 1 75 ? -9.961 3.482 2.166 1 98.5 75 VAL A CA 1
ATOM 569 C C . VAL A 1 75 ? -11.305 4.191 2.295 1 98.5 75 VAL A C 1
ATOM 571 O O . VAL A 1 75 ? -12.312 3.73 1.752 1 98.5 75 VAL A O 1
ATOM 574 N N . SER A 1 76 ? -11.344 5.254 3.047 1 98.5 76 SER A N 1
ATOM 575 C CA . SER A 1 76 ? -12.523 6.094 3.232 1 98.5 76 SER A CA 1
ATOM 576 C C . SER A 1 76 ? -12.133 7.531 3.553 1 98.5 76 SER A C 1
ATOM 578 O O . SER A 1 76 ? -11.016 7.789 4.008 1 98.5 76 SER A O 1
ATOM 580 N N . GLY A 1 77 ? -13.102 8.438 3.305 1 98.56 77 GLY A N 1
ATOM 581 C CA . GLY A 1 77 ? -12.883 9.844 3.605 1 98.56 77 GLY A CA 1
ATOM 582 C C . GLY A 1 77 ? -12.258 10.609 2.453 1 98.56 77 GLY A C 1
ATOM 583 O O . GLY A 1 77 ? -12.305 10.164 1.305 1 98.56 77 GLY A O 1
ATOM 584 N N . ALA A 1 78 ? -11.773 11.82 2.805 1 98.81 78 ALA A N 1
ATOM 585 C CA . ALA A 1 78 ? -11.25 12.711 1.77 1 98.81 78 ALA A CA 1
ATOM 586 C C . ALA A 1 78 ? -10.219 13.672 2.346 1 98.81 78 ALA A C 1
ATOM 588 O O . ALA A 1 78 ? -10.352 14.133 3.48 1 98.81 78 ALA A O 1
ATOM 589 N N . MET A 1 79 ? -9.227 13.922 1.495 1 98.81 79 MET A N 1
ATOM 590 C CA . MET A 1 79 ? -8.227 14.914 1.864 1 98.81 79 MET A CA 1
ATOM 591 C C . MET A 1 79 ? -7.613 15.562 0.624 1 98.81 79 MET A C 1
ATOM 593 O O . MET A 1 79 ? -7.758 15.039 -0.485 1 98.81 79 MET A O 1
ATOM 597 N N . THR A 1 80 ? -7.07 16.672 0.828 1 98.81 80 THR A N 1
ATOM 598 C CA . THR A 1 80 ? -6.258 17.344 -0.175 1 98.81 80 THR A CA 1
ATOM 599 C C . THR A 1 80 ? -4.809 17.469 0.292 1 98.81 80 THR A C 1
ATOM 601 O O . THR A 1 80 ? -4.547 17.828 1.44 1 98.81 80 THR A O 1
ATOM 604 N N . VAL A 1 81 ? -3.893 17.078 -0.586 1 98.81 81 VAL A N 1
ATOM 605 C CA . VAL A 1 81 ? -2.475 17.219 -0.282 1 98.81 81 VAL A CA 1
ATOM 606 C C . VAL A 1 81 ? -1.853 18.266 -1.207 1 98.81 81 VAL A C 1
ATOM 608 O O . VAL A 1 81 ? -2.197 18.344 -2.389 1 98.81 81 VAL A O 1
ATOM 611 N N . GLU A 1 82 ? -1.069 19.062 -0.647 1 98.5 82 GLU A N 1
ATOM 612 C CA . GLU A 1 82 ? -0.385 20.094 -1.408 1 98.5 82 GLU A CA 1
ATOM 613 C C . GLU A 1 82 ? 1.106 20.125 -1.086 1 98.5 82 GLU A C 1
ATOM 615 O O . GLU A 1 82 ? 1.502 20.531 0.01 1 98.5 82 GLU A O 1
ATOM 620 N N . GLU A 1 83 ? 1.901 19.641 -2.07 1 98.31 83 GLU A N 1
ATOM 621 C CA . GLU A 1 83 ? 3.35 19.766 -1.936 1 98.31 83 GLU A CA 1
ATOM 622 C C . GLU A 1 83 ? 3.793 21.219 -2.016 1 98.31 83 GLU A C 1
ATOM 624 O O . GLU A 1 83 ? 3.156 22.031 -2.689 1 98.31 83 GLU A O 1
ATOM 629 N N . ASP A 1 84 ? 4.938 21.516 -1.317 1 97.75 84 ASP A N 1
ATOM 630 C CA . ASP A 1 84 ? 5.449 22.875 -1.397 1 97.75 84 ASP A CA 1
ATOM 631 C C . ASP A 1 84 ? 5.629 23.312 -2.85 1 97.75 84 ASP A C 1
ATOM 633 O O . ASP A 1 84 ? 6.32 22.641 -3.621 1 97.75 84 ASP A O 1
ATOM 637 N N . ASP A 1 85 ? 4.938 24.359 -3.281 1 92.06 85 ASP A N 1
ATOM 638 C CA . ASP A 1 85 ? 5 25 -4.594 1 92.06 85 ASP A CA 1
ATOM 639 C C . ASP A 1 85 ? 4.332 24.125 -5.656 1 92.06 85 ASP A C 1
ATOM 641 O O . ASP A 1 85 ? 4.598 24.281 -6.852 1 92.06 85 ASP A O 1
ATOM 645 N N . GLY A 1 86 ? 3.65 23.094 -5.238 1 95.25 86 GLY A N 1
ATOM 646 C CA . GLY A 1 86 ? 2.93 22.25 -6.172 1 95.25 86 GLY A CA 1
ATOM 647 C C . GLY A 1 86 ? 1.436 22.5 -6.188 1 95.25 86 GLY A C 1
ATOM 648 O O . GLY A 1 86 ? 0.931 23.297 -5.383 1 95.25 86 GLY A O 1
ATOM 649 N N . ASP A 1 87 ? 0.737 21.906 -7.086 1 96.38 87 ASP A N 1
ATOM 650 C CA . ASP A 1 87 ? -0.717 22 -7.176 1 96.38 87 ASP A CA 1
ATOM 651 C C . ASP A 1 87 ? -1.395 21.062 -6.18 1 96.38 87 ASP A C 1
ATOM 653 O O . ASP A 1 87 ? -0.85 20.016 -5.84 1 96.38 87 ASP A O 1
ATOM 657 N N . PRO A 1 88 ? -2.574 21.484 -5.703 1 98.06 88 PRO A N 1
ATOM 658 C CA . PRO A 1 88 ? -3.326 20.578 -4.832 1 98.06 88 PRO A CA 1
ATOM 659 C C . PRO A 1 88 ? -3.725 19.281 -5.539 1 98.06 88 PRO A C 1
ATOM 661 O O . PRO A 1 88 ? -4.051 19.297 -6.727 1 98.06 88 PRO A O 1
ATOM 664 N N . VAL A 1 89 ? -3.65 18.25 -4.852 1 98.44 89 VAL A N 1
ATOM 665 C CA . VAL A 1 89 ? -4.102 16.938 -5.309 1 98.44 89 VAL A CA 1
ATOM 666 C C . VAL A 1 89 ? -5.188 16.406 -4.367 1 98.44 89 VAL A C 1
ATOM 668 O O . VAL A 1 89 ? -4.973 16.312 -3.156 1 98.44 89 VAL A O 1
ATOM 671 N N . HIS A 1 90 ? -6.324 16.062 -4.891 1 98.56 90 HIS A N 1
ATOM 672 C CA . HIS A 1 90 ? -7.453 15.57 -4.105 1 98.56 90 HIS A CA 1
ATOM 673 C C . HIS A 1 90 ? -7.441 14.047 -4.027 1 98.56 90 HIS A C 1
ATOM 675 O O . HIS A 1 90 ? -7.352 13.367 -5.051 1 98.56 90 HIS A O 1
ATOM 681 N N . LEU A 1 91 ? -7.484 13.539 -2.828 1 98.69 91 LEU A N 1
ATOM 682 C CA . LEU A 1 91 ? -7.469 12.102 -2.58 1 98.69 91 LEU A CA 1
ATOM 683 C C . LEU A 1 91 ? -8.773 11.648 -1.931 1 98.69 91 LEU A C 1
ATOM 685 O O . LEU A 1 91 ? -9.18 12.195 -0.907 1 98.69 91 LEU A O 1
ATOM 689 N N . VAL A 1 92 ? -9.406 10.648 -2.521 1 98.56 92 VAL A N 1
ATOM 690 C CA . VAL A 1 92 ? -10.633 10.055 -2.012 1 98.56 92 VAL A CA 1
ATOM 691 C C . VAL A 1 92 ? -10.5 8.531 -1.975 1 98.56 92 VAL A C 1
ATOM 693 O O . VAL A 1 92 ? -9.469 7.988 -2.391 1 98.56 92 VAL A O 1
ATOM 696 N N . ALA A 1 93 ? -11.516 7.883 -1.428 1 98.31 93 ALA A N 1
ATOM 697 C CA . ALA A 1 93 ? -11.477 6.426 -1.338 1 98.31 93 ALA A CA 1
ATOM 698 C C . ALA A 1 93 ? -11.055 5.805 -2.666 1 98.31 93 ALA A C 1
ATOM 700 O O . ALA A 1 93 ? -11.555 6.195 -3.727 1 98.31 93 ALA A O 1
ATOM 701 N N . GLY A 1 94 ? -10.078 4.977 -2.609 1 98 94 GLY A N 1
ATOM 702 C CA . GLY A 1 94 ? -9.617 4.273 -3.795 1 98 94 GLY A CA 1
ATOM 703 C C . GLY A 1 94 ? -8.398 4.914 -4.426 1 98 94 GLY A C 1
ATOM 704 O O . GLY A 1 94 ? -7.742 4.309 -5.277 1 98 94 GLY A O 1
ATOM 705 N N . THR A 1 95 ? -8.047 6.117 -4.059 1 98.56 95 THR A N 1
ATOM 706 C CA . THR A 1 95 ? -6.871 6.789 -4.594 1 98.56 95 THR A CA 1
ATOM 707 C C . THR A 1 95 ? -5.617 6.367 -3.834 1 98.56 95 THR A C 1
ATOM 709 O O . THR A 1 95 ? -5.613 6.336 -2.602 1 98.56 95 THR A O 1
ATOM 712 N N . SER A 1 96 ? -4.625 5.969 -4.566 1 98.81 96 SER A N 1
ATOM 713 C CA . SER A 1 96 ? -3.291 5.812 -3.996 1 98.81 96 SER A CA 1
ATOM 714 C C . SER A 1 96 ? -2.434 7.047 -4.258 1 98.81 96 SER A C 1
ATOM 716 O O . SER A 1 96 ? -2.598 7.719 -5.277 1 98.81 96 SER A O 1
ATOM 718 N N . ALA A 1 97 ? -1.538 7.332 -3.33 1 98.81 97 ALA A N 1
ATOM 719 C CA . ALA A 1 97 ? -0.609 8.453 -3.469 1 98.81 97 ALA A CA 1
ATOM 720 C C . ALA A 1 97 ? 0.767 8.094 -2.912 1 98.81 97 ALA A C 1
ATOM 722 O O . ALA A 1 97 ? 0.878 7.289 -1.982 1 98.81 97 ALA A O 1
ATOM 723 N N . ILE A 1 98 ? 1.766 8.672 -3.482 1 98.62 98 ILE A N 1
ATOM 724 C CA . ILE A 1 98 ? 3.148 8.453 -3.066 1 98.62 98 ILE A CA 1
ATOM 725 C C . ILE A 1 98 ? 3.768 9.781 -2.629 1 98.62 98 ILE A C 1
ATOM 727 O O . ILE A 1 98 ? 3.67 10.781 -3.342 1 98.62 98 ILE A O 1
ATOM 731 N N . PHE A 1 99 ? 4.336 9.773 -1.438 1 98.19 99 PHE A N 1
ATOM 732 C CA . PHE A 1 99 ? 5.121 10.875 -0.884 1 98.19 99 PHE A CA 1
ATOM 733 C C . PHE A 1 99 ? 6.574 10.461 -0.696 1 98.19 99 PHE A C 1
ATOM 735 O O . PHE A 1 99 ? 6.938 9.891 0.337 1 98.19 99 PHE A O 1
ATOM 742 N N . PRO A 1 100 ? 7.41 10.766 -1.699 1 97.5 100 PRO A N 1
ATOM 743 C CA . PRO A 1 100 ? 8.797 10.297 -1.648 1 97.5 100 PRO A CA 1
ATOM 744 C C . PRO A 1 100 ? 9.633 11.031 -0.607 1 97.5 100 PRO A C 1
ATOM 746 O O . PRO A 1 100 ? 9.219 12.078 -0.107 1 97.5 100 PRO A O 1
ATOM 749 N N . ILE A 1 101 ? 10.781 10.43 -0.296 1 96.81 101 ILE A N 1
ATOM 750 C CA . ILE A 1 101 ? 11.742 11.117 0.559 1 96.81 101 ILE A CA 1
ATOM 751 C C . ILE A 1 101 ? 12.078 12.484 -0.034 1 96.81 101 ILE A C 1
ATOM 753 O O . ILE A 1 101 ? 12.352 12.594 -1.23 1 96.81 101 ILE A O 1
ATOM 757 N N . GLY A 1 102 ? 11.977 13.508 0.826 1 96.25 102 GLY A N 1
ATOM 758 C CA . GLY A 1 102 ? 12.188 14.875 0.385 1 96.25 102 GLY A CA 1
ATOM 759 C C . GLY A 1 102 ? 10.898 15.664 0.237 1 96.25 102 GLY A C 1
ATOM 760 O O . GLY A 1 102 ? 10.93 16.891 0.145 1 96.25 102 GLY A O 1
ATOM 761 N N . TRP A 1 103 ? 9.773 14.984 0.169 1 97.25 103 TRP A N 1
ATOM 762 C CA . TRP A 1 103 ? 8.477 15.633 0.002 1 97.25 103 TRP A CA 1
ATOM 763 C C . TRP A 1 103 ? 8.141 16.5 1.211 1 97.25 103 TRP A C 1
ATOM 765 O O . TRP A 1 103 ? 8.328 16.078 2.355 1 97.25 103 TRP A O 1
ATOM 775 N N . LYS A 1 104 ? 7.707 17.656 1.056 1 98.44 104 LYS A N 1
ATOM 776 C CA . LYS A 1 104 ? 7.191 18.594 2.053 1 98.44 104 LYS A CA 1
ATOM 777 C C . LYS A 1 104 ? 5.887 19.234 1.583 1 98.44 104 LYS A C 1
ATOM 779 O O . LYS A 1 104 ? 5.746 19.562 0.406 1 98.44 104 LYS A O 1
ATOM 784 N N . GLY A 1 105 ? 4.965 19.328 2.473 1 98.5 105 GLY A N 1
ATOM 785 C CA . GLY A 1 105 ? 3.697 19.938 2.104 1 98.5 105 GLY A CA 1
ATOM 786 C C . GLY A 1 105 ? 2.646 19.844 3.195 1 98.5 105 GLY A C 1
ATOM 787 O O . GLY A 1 105 ? 2.977 19.641 4.363 1 98.5 105 GLY A O 1
ATOM 788 N N . THR A 1 106 ? 1.434 20.094 2.818 1 98.75 106 THR A N 1
ATOM 789 C CA . THR A 1 106 ? 0.335 20.094 3.777 1 98.75 106 THR A CA 1
ATOM 790 C C . THR A 1 106 ? -0.727 19.062 3.387 1 98.75 106 THR A C 1
ATOM 792 O O . THR A 1 106 ? -0.977 18.844 2.199 1 98.75 106 THR A O 1
ATOM 795 N N . TRP A 1 107 ? -1.194 18.438 4.34 1 98.88 107 TRP A N 1
ATOM 796 C CA . TRP A 1 107 ? -2.391 17.609 4.207 1 98.88 107 TRP A CA 1
ATOM 797 C C . TRP A 1 107 ? -3.598 18.297 4.84 1 98.88 107 TRP A C 1
ATOM 799 O O . TRP A 1 107 ? -3.533 18.75 5.984 1 98.88 107 TRP A O 1
ATOM 809 N N . THR A 1 108 ? -4.656 18.422 4.129 1 98.88 108 THR A N 1
ATOM 810 C CA . THR A 1 108 ? -5.934 18.891 4.656 1 98.88 108 THR A CA 1
ATOM 811 C C . THR A 1 108 ? -6.984 17.781 4.59 1 98.88 108 THR A C 1
ATOM 813 O O . THR A 1 108 ? -7.52 17.5 3.518 1 98.88 108 THR A O 1
ATOM 816 N N . VAL A 1 109 ? -7.203 17.234 5.758 1 98.88 109 VAL A N 1
ATOM 817 C CA . VAL A 1 109 ? -8.266 16.234 5.855 1 98.88 109 VAL A CA 1
ATOM 818 C C . VAL A 1 109 ? -9.617 16.938 6.027 1 98.88 109 VAL A C 1
ATOM 820 O O . VAL A 1 109 ? -9.797 17.734 6.953 1 98.88 109 VAL A O 1
A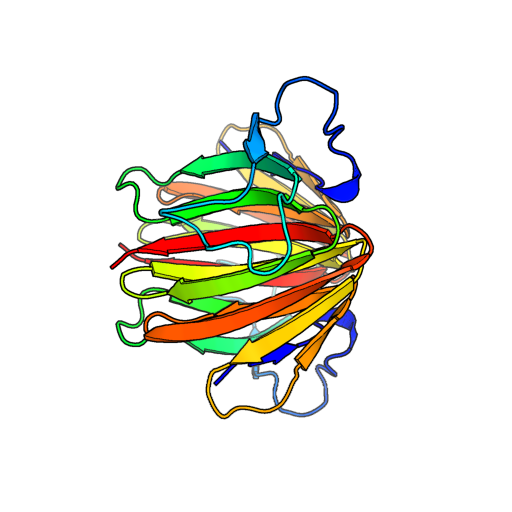TOM 823 N N . THR A 1 110 ? -10.516 16.641 5.129 1 98.75 110 THR A N 1
ATOM 824 C CA . THR A 1 110 ? -11.812 17.312 5.156 1 98.75 110 THR A CA 1
ATOM 825 C C . THR A 1 110 ? -12.906 16.375 5.641 1 98.75 110 THR A C 1
ATOM 827 O O . THR A 1 110 ? -13.922 16.812 6.172 1 98.75 110 THR A O 1
ATOM 830 N N . GLU A 1 111 ? -12.852 15.156 5.355 1 98.69 111 GLU A N 1
ATOM 831 C CA . GLU A 1 111 ? -13.625 14.047 5.898 1 98.69 111 GLU A CA 1
ATOM 832 C C . GLU A 1 111 ? -12.719 12.992 6.52 1 98.69 111 GLU A C 1
ATOM 834 O O . GLU A 1 111 ? -11.688 12.633 5.945 1 98.69 111 GLU A O 1
ATOM 839 N N . THR A 1 112 ? -13.109 12.523 7.781 1 98.44 112 THR A N 1
ATOM 840 C CA . THR A 1 112 ? -12.25 11.555 8.453 1 98.44 112 THR A CA 1
ATOM 841 C C . THR A 1 112 ? -11.695 10.539 7.457 1 98.44 112 THR A C 1
ATOM 843 O O . THR A 1 112 ? -12.461 9.836 6.797 1 98.44 112 THR A O 1
ATOM 846 N N . VAL A 1 113 ? -10.422 10.57 7.402 1 98.56 113 VAL A N 1
ATOM 847 C CA . VAL A 1 113 ? -9.766 9.719 6.418 1 98.56 113 VAL A CA 1
ATOM 848 C C . VAL A 1 113 ? -9.242 8.453 7.09 1 98.56 113 VAL A C 1
ATOM 850 O O . VAL A 1 113 ? -8.695 8.508 8.195 1 98.56 113 VAL A O 1
ATOM 853 N N . ARG A 1 114 ? -9.523 7.281 6.504 1 98.56 114 ARG A N 1
ATOM 854 C CA . ARG A 1 114 ? -8.836 6.027 6.801 1 98.56 114 ARG A CA 1
ATOM 855 C C . ARG A 1 114 ? -8.008 5.562 5.605 1 98.56 114 ARG A C 1
ATOM 857 O O . ARG A 1 114 ? -8.484 5.59 4.469 1 98.56 114 ARG A O 1
ATOM 864 N N . LYS A 1 115 ? -6.762 5.203 5.879 1 98.81 115 LYS A N 1
ATOM 865 C CA . LYS A 1 115 ? -5.871 4.785 4.801 1 98.81 115 LYS A CA 1
ATOM 866 C C . LYS A 1 115 ? -5.051 3.564 5.211 1 98.81 115 LYS A C 1
ATOM 868 O O . LYS A 1 115 ? -4.848 3.314 6.402 1 98.81 115 LYS A O 1
ATOM 873 N N . VAL A 1 116 ? -4.68 2.77 4.25 1 98.88 116 VAL A N 1
ATOM 874 C CA . VAL A 1 116 ? -3.561 1.845 4.391 1 98.88 116 VAL A CA 1
ATOM 875 C C . VAL A 1 116 ? -2.254 2.559 4.051 1 98.88 116 VAL A C 1
ATOM 877 O O . VAL A 1 116 ? -2.186 3.312 3.078 1 98.88 116 VAL A O 1
ATOM 880 N N . PHE A 1 117 ? -1.252 2.404 4.875 1 98.88 117 PHE A N 1
ATOM 881 C CA . PHE A 1 117 ? 0.01 3.09 4.617 1 98.88 117 PHE A CA 1
ATOM 882 C C . PHE A 1 117 ? 1.159 2.092 4.531 1 98.88 117 PHE A C 1
ATOM 884 O O . PHE A 1 117 ? 1.109 1.025 5.148 1 98.88 117 PHE A O 1
ATOM 891 N N . VAL A 1 118 ? 2.127 2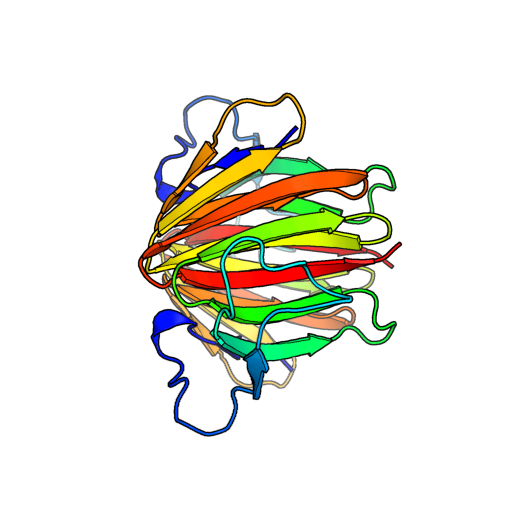.373 3.771 1 98.81 118 VAL A N 1
ATOM 892 C CA . VAL A 1 118 ? 3.467 1.796 3.783 1 98.81 118 VAL A CA 1
ATOM 893 C C . VAL A 1 118 ? 4.504 2.902 3.961 1 98.81 118 VAL A C 1
ATOM 895 O O . VAL A 1 118 ? 4.652 3.768 3.096 1 98.81 118 VAL A O 1
ATOM 898 N N . VAL A 1 119 ? 5.148 2.881 5.062 1 98.44 119 VAL A N 1
ATOM 899 C CA . VAL A 1 119 ? 6.25 3.803 5.312 1 98.44 119 VAL A CA 1
ATOM 900 C C . VAL A 1 119 ? 7.582 3.094 5.074 1 98.44 119 VAL A C 1
ATOM 902 O O . VAL A 1 119 ? 7.762 1.942 5.477 1 98.44 119 VAL A O 1
ATOM 905 N N . TYR A 1 120 ? 8.516 3.729 4.344 1 97.94 120 TYR A N 1
ATOM 906 C CA . TYR A 1 120 ? 9.844 3.16 4.125 1 97.94 120 TYR A CA 1
ATOM 907 C C . TYR A 1 120 ? 10.93 4.164 4.48 1 97.94 120 TYR A C 1
ATOM 909 O O . TYR A 1 120 ? 10.773 5.367 4.262 1 97.94 120 TYR A O 1
ATOM 917 N N . ASN A 1 121 ? 11.969 3.648 5.082 1 93.56 121 ASN A N 1
ATOM 918 C CA . ASN A 1 121 ? 13.117 4.449 5.492 1 93.56 121 ASN A CA 1
ATOM 919 C C . ASN A 1 121 ? 14.359 4.098 4.68 1 93.56 121 ASN A C 1
ATOM 921 O O . ASN A 1 121 ? 14.445 3.01 4.109 1 93.56 121 ASN A O 1
ATOM 925 N N . VAL A 1 122 ? 15.32 4.988 4.5 1 78.75 122 VAL A N 1
ATOM 926 C CA . VAL A 1 122 ? 16.609 4.738 3.855 1 78.75 122 VAL A CA 1
ATOM 927 C C . VAL A 1 122 ? 17.625 4.27 4.895 1 78.75 122 VAL A C 1
ATOM 929 O O . VAL A 1 122 ? 17.5 4.582 6.082 1 78.75 122 VAL A O 1
ATOM 932 N N . MET B 1 1 ? 7.379 15.883 -6.559 1 84.19 1 MET B N 1
ATOM 933 C CA . MET B 1 1 ? 6 15.93 -7.035 1 84.19 1 MET B CA 1
ATOM 934 C C . MET B 1 1 ? 5.191 14.766 -6.477 1 84.19 1 MET B C 1
ATOM 936 O O . MET B 1 1 ? 5.691 13.641 -6.398 1 84.19 1 MET B O 1
ATOM 940 N N . THR B 1 2 ? 3.863 15.102 -6.047 1 92 2 THR B N 1
ATOM 941 C CA . THR B 1 2 ? 2.969 14.07 -5.527 1 92 2 THR B CA 1
ATOM 942 C C . THR B 1 2 ? 2.48 13.164 -6.648 1 92 2 THR B C 1
ATOM 944 O O . THR B 1 2 ? 1.972 13.641 -7.668 1 92 2 THR B O 1
ATOM 947 N N . ILE B 1 3 ? 2.68 11.953 -6.555 1 95.69 3 ILE B N 1
ATOM 948 C CA . ILE B 1 3 ? 2.121 10.969 -7.477 1 95.69 3 ILE B CA 1
ATOM 949 C C . ILE B 1 3 ? 0.805 10.43 -6.922 1 95.69 3 ILE B C 1
ATOM 951 O O . ILE B 1 3 ? 0.732 10.031 -5.758 1 95.69 3 ILE B O 1
ATOM 955 N N . ALA B 1 4 ? -0.255 10.484 -7.711 1 97.44 4 ALA B N 1
ATOM 956 C CA . ALA B 1 4 ? -1.549 9.938 -7.309 1 97.44 4 ALA B CA 1
ATOM 957 C C . ALA B 1 4 ? -2.205 9.188 -8.461 1 97.44 4 ALA B C 1
ATOM 959 O O . ALA B 1 4 ? -2.111 9.602 -9.617 1 97.44 4 ALA B O 1
ATOM 960 N N . PHE B 1 5 ? -2.879 8.078 -8.164 1 96.06 5 PHE B N 1
ATOM 961 C CA . PHE B 1 5 ? -3.557 7.289 -9.188 1 96.06 5 PHE B CA 1
ATOM 962 C C . PHE B 1 5 ? -4.695 6.477 -8.578 1 96.06 5 PHE B C 1
ATOM 964 O O . PHE B 1 5 ? -4.723 6.246 -7.367 1 96.06 5 PHE B O 1
ATOM 971 N N . ARG B 1 6 ? -5.652 6.121 -9.328 1 96.12 6 ARG B N 1
ATOM 972 C CA . ARG B 1 6 ? -6.727 5.203 -8.961 1 96.12 6 ARG B CA 1
ATOM 973 C C . ARG B 1 6 ? -6.645 3.912 -9.766 1 96.12 6 ARG B C 1
ATOM 975 O O . ARG B 1 6 ? -7.016 3.883 -10.945 1 96.12 6 ARG B O 1
ATOM 982 N N . ALA B 1 7 ? -6.219 2.943 -9.07 1 94.31 7 ALA B N 1
ATOM 983 C CA . ALA B 1 7 ? -5.934 1.679 -9.742 1 94.31 7 ALA B CA 1
ATOM 984 C C . ALA B 1 7 ? -7.172 1.148 -10.461 1 94.31 7 ALA B C 1
ATOM 986 O O . ALA B 1 7 ? -7.066 0.544 -11.531 1 94.31 7 ALA B O 1
ATOM 987 N N . ALA B 1 8 ? -8.336 1.356 -9.898 1 93.5 8 ALA B N 1
ATOM 988 C CA . ALA B 1 8 ? -9.586 0.869 -10.477 1 93.5 8 ALA B CA 1
ATOM 989 C C . ALA B 1 8 ? -9.859 1.528 -11.82 1 93.5 8 ALA B C 1
ATOM 991 O O . ALA B 1 8 ? -10.555 0.958 -12.672 1 93.5 8 ALA B O 1
ATOM 992 N N . GLU B 1 9 ? -9.273 2.721 -12.023 1 89.12 9 GLU B N 1
ATOM 993 C CA . GLU B 1 9 ? -9.656 3.535 -13.172 1 89.12 9 GLU B CA 1
ATOM 994 C C . GLU B 1 9 ? -8.609 3.463 -14.273 1 89.12 9 GLU B C 1
ATOM 996 O O . GLU B 1 9 ? -8.82 3.963 -15.383 1 89.12 9 GLU B O 1
ATOM 1001 N N . LEU B 1 10 ? -7.484 2.852 -13.93 1 85.69 10 LEU B N 1
ATOM 1002 C CA . LEU B 1 10 ? -6.457 2.723 -14.961 1 85.69 10 LEU B CA 1
ATOM 1003 C C . LEU B 1 10 ? -6.883 1.722 -16.031 1 85.69 10 LEU B C 1
ATOM 1005 O O . LEU B 1 10 ? -7.422 0.659 -15.711 1 85.69 10 LEU B O 1
ATOM 1009 N N . ASN B 1 11 ? -6.84 2.178 -17.25 1 82.94 11 ASN B N 1
ATOM 1010 C CA . ASN B 1 11 ? -7.172 1.325 -18.391 1 82.94 11 ASN B CA 1
ATOM 1011 C C . ASN B 1 11 ? -5.984 0.473 -18.812 1 82.94 11 ASN B C 1
ATOM 1013 O O . ASN B 1 11 ? -5.074 0.961 -19.484 1 82.94 11 ASN B O 1
ATOM 1017 N N . SER B 1 12 ? -6.098 -0.77 -18.516 1 79.19 12 SER B N 1
ATOM 1018 C CA . SER B 1 12 ? -4.984 -1.674 -18.797 1 79.19 12 SER B CA 1
ATOM 1019 C C . SER B 1 12 ? -4.762 -1.836 -20.297 1 79.19 12 SER B C 1
ATOM 1021 O O . SER B 1 12 ? -3.709 -2.316 -20.719 1 79.19 12 SER B O 1
ATOM 1023 N N . ALA B 1 13 ? -5.664 -1.246 -21.031 1 75.19 13 ALA B N 1
ATOM 1024 C CA . ALA B 1 13 ? -5.539 -1.324 -22.484 1 75.19 13 ALA B CA 1
ATOM 1025 C C . ALA B 1 13 ? -4.863 -0.077 -23.047 1 75.19 13 ALA B C 1
ATOM 1027 O O . ALA B 1 13 ? -4.527 -0.023 -24.234 1 75.19 13 ALA B O 1
ATOM 1028 N N . SER B 1 14 ? -4.59 1.016 -22.219 1 73.69 14 SER B N 1
ATOM 1029 C CA . SER B 1 14 ? -4.141 2.328 -22.656 1 73.69 14 SER B CA 1
ATOM 1030 C C . SER B 1 14 ? -2.668 2.301 -23.062 1 73.69 14 SER B C 1
ATOM 1032 O O . SER B 1 14 ? -2.152 3.271 -23.625 1 73.69 14 SER B O 1
ATOM 1034 N N . GLY B 1 15 ? -2.012 1.171 -22.906 1 76.06 15 GLY B N 1
ATOM 1035 C CA . GLY B 1 15 ? -0.621 1.034 -23.297 1 76.06 15 GLY B CA 1
ATOM 1036 C C . GLY B 1 15 ? 0.357 1.368 -22.188 1 76.06 15 GLY B C 1
ATOM 1037 O O . GLY B 1 15 ? 1.563 1.157 -22.344 1 76.06 15 GLY B O 1
ATOM 1038 N N . ILE B 1 16 ? -0.147 1.896 -21.156 1 81.88 16 ILE B N 1
ATOM 1039 C CA . ILE B 1 16 ? 0.752 2.229 -20.062 1 81.88 16 ILE B CA 1
ATOM 1040 C C . ILE B 1 16 ? 1.141 0.957 -19.312 1 81.88 16 ILE B C 1
ATOM 1042 O O . ILE B 1 16 ? 2.23 0.876 -18.734 1 81.88 16 ILE B O 1
ATOM 1046 N N . PHE B 1 17 ? 0.257 -0.013 -19.484 1 90.56 17 PHE B N 1
ATOM 1047 C CA . PHE B 1 17 ? 0.538 -1.286 -18.828 1 90.56 17 PHE B CA 1
ATOM 1048 C C . PHE B 1 17 ? 1.474 -2.137 -19.688 1 90.56 17 PHE B C 1
ATOM 1050 O O . PHE B 1 17 ? 1.329 -2.193 -20.906 1 90.56 17 PHE B O 1
ATOM 1057 N N . GLN B 1 18 ? 2.385 -2.693 -19.047 1 92.12 18 GLN B N 1
ATOM 1058 C CA . GLN B 1 18 ? 3.219 -3.697 -19.703 1 92.12 18 GLN B CA 1
ATOM 1059 C C . GLN B 1 18 ? 2.625 -5.094 -19.547 1 92.12 18 GLN B C 1
ATOM 1061 O O . GLN B 1 18 ? 2.527 -5.609 -18.422 1 92.12 18 GLN B O 1
ATOM 1066 N N . GLN B 1 19 ? 2.219 -5.703 -20.656 1 94.69 19 GLN B N 1
ATOM 1067 C CA . GLN B 1 19 ? 1.665 -7.051 -20.625 1 94.69 19 GLN B CA 1
ATOM 1068 C C . GLN B 1 19 ? 2.762 -8.102 -20.797 1 94.69 19 GLN B C 1
ATOM 1070 O O . GLN B 1 19 ? 3.693 -7.914 -21.578 1 94.69 19 GLN B O 1
ATOM 1075 N N . ALA B 1 20 ? 2.627 -9.188 -20.062 1 95.88 20 ALA B N 1
ATOM 1076 C CA . ALA B 1 20 ? 3.586 -10.289 -20.141 1 95.88 20 ALA B CA 1
ATOM 1077 C C . ALA B 1 20 ? 2.959 -11.602 -19.688 1 95.88 20 ALA B C 1
ATOM 1079 O O . ALA B 1 20 ? 1.896 -11.594 -19.062 1 95.88 20 ALA B O 1
ATOM 1080 N N . LEU B 1 21 ? 3.561 -12.664 -20.062 1 97.69 21 LEU B N 1
ATOM 1081 C CA . LEU B 1 21 ? 3.27 -13.938 -19.422 1 97.69 21 LEU B CA 1
ATOM 1082 C C . LEU B 1 21 ? 4.027 -14.062 -18.094 1 97.69 21 LEU B C 1
ATOM 1084 O O . LEU B 1 21 ? 5.227 -13.766 -18.031 1 97.69 21 LEU B O 1
ATOM 1088 N N . LEU B 1 22 ? 3.303 -14.445 -17.062 1 97.81 22 LEU B N 1
ATOM 1089 C CA . LEU B 1 22 ? 3.957 -14.656 -15.781 1 97.81 22 LEU B CA 1
ATOM 1090 C C . LEU B 1 22 ? 5.066 -15.695 -15.891 1 97.81 22 LEU B C 1
ATOM 1092 O O . LEU B 1 22 ? 4.875 -16.75 -16.5 1 97.81 22 LEU B O 1
ATOM 1096 N N . GLY B 1 23 ? 6.191 -15.391 -15.273 1 96.12 23 GLY B N 1
ATOM 1097 C CA . GLY B 1 23 ? 7.305 -16.328 -15.289 1 96.12 23 GLY B CA 1
ATOM 1098 C C . GLY B 1 23 ? 8.484 -15.867 -14.453 1 96.12 23 GLY B C 1
ATOM 1099 O O . GLY B 1 23 ? 8.438 -14.805 -13.836 1 96.12 23 GLY B O 1
ATOM 1100 N N . GLN B 1 24 ? 9.508 -16.656 -14.516 1 92.12 24 GLN B N 1
ATOM 1101 C CA . GLN B 1 24 ? 10.727 -16.297 -13.797 1 92.12 24 GLN B CA 1
ATOM 1102 C C . GLN B 1 24 ? 11.344 -15.023 -14.367 1 92.12 24 GLN B C 1
ATOM 1104 O O . GLN B 1 24 ? 11.273 -14.781 -15.578 1 92.12 24 GLN B O 1
ATOM 1109 N N . PRO B 1 25 ? 11.844 -14.219 -13.367 1 92.56 25 PRO B N 1
ATOM 1110 C CA . PRO B 1 25 ? 12.195 -14.484 -11.977 1 92.56 25 PRO B CA 1
ATOM 1111 C C . PRO B 1 25 ? 11.062 -14.141 -11.008 1 92.56 25 PRO B C 1
ATOM 1113 O O . PRO B 1 25 ? 11.188 -14.383 -9.805 1 92.56 25 PRO B O 1
ATOM 1116 N N . SER B 1 26 ? 9.961 -13.648 -11.453 1 91.31 26 SER B N 1
ATOM 1117 C CA . SER B 1 26 ? 8.922 -13.18 -10.547 1 91.31 26 SER B CA 1
ATOM 1118 C C . SER B 1 26 ? 8.211 -14.352 -9.875 1 91.31 26 SER B C 1
ATOM 1120 O O . SER B 1 26 ? 8.125 -14.406 -8.641 1 91.31 26 SER B O 1
ATOM 1122 N N . ALA B 1 27 ? 7.715 -15.25 -10.695 1 97.62 27 ALA B N 1
ATOM 1123 C CA . ALA B 1 27 ? 6.953 -16.391 -10.211 1 97.62 27 ALA B CA 1
ATOM 1124 C C . ALA B 1 27 ? 6.898 -17.516 -11.25 1 97.62 27 ALA B C 1
ATOM 1126 O O . ALA B 1 27 ? 7.23 -17.281 -12.422 1 97.62 27 ALA B O 1
ATOM 1127 N N . GLU B 1 28 ? 6.527 -18.688 -10.844 1 98 28 GLU B N 1
ATOM 1128 C CA . GLU B 1 28 ? 6.379 -19.828 -11.734 1 98 28 GLU B CA 1
ATOM 1129 C C . GLU B 1 28 ? 4.906 -20.203 -11.922 1 98 28 GLU B C 1
ATOM 1131 O O . GLU B 1 28 ? 4.254 -20.656 -10.977 1 98 28 GLU B O 1
ATOM 1136 N N . PRO B 1 29 ? 4.363 -20.062 -13.094 1 98.31 29 PRO B N 1
ATOM 1137 C CA . PRO B 1 29 ? 3.01 -20.562 -13.32 1 98.31 29 PRO B CA 1
ATOM 1138 C C . PRO B 1 29 ? 2.922 -22.094 -13.188 1 98.31 29 PRO B C 1
ATOM 1140 O O . PRO B 1 29 ? 3.828 -22.797 -13.625 1 98.31 29 PRO B O 1
ATOM 1143 N N . LEU B 1 30 ? 1.99 -22.703 -12.555 1 97.69 30 LEU B N 1
ATOM 1144 C CA . LEU B 1 30 ? 1.918 -24.125 -12.281 1 97.69 30 LEU B CA 1
ATOM 1145 C C . LEU B 1 30 ? 0.844 -24.797 -13.133 1 97.69 30 LEU B C 1
ATOM 1147 O O . LEU B 1 30 ? 0.785 -26.031 -13.219 1 97.69 30 LEU B O 1
ATOM 1151 N N . GLY B 1 31 ? 0.074 -24.234 -14.055 1 96 31 GLY B N 1
ATOM 1152 C CA . GLY B 1 31 ? -1.007 -24.797 -14.844 1 96 31 GLY B CA 1
ATOM 1153 C C . GLY B 1 31 ? -1.178 -24.125 -16.188 1 96 31 GLY B C 1
ATOM 1154 O O . GLY B 1 31 ? -2.291 -24.062 -16.719 1 96 31 GLY B O 1
ATOM 1155 N N . GLY B 1 32 ? -0.102 -23.594 -16.656 1 96.75 32 GLY B N 1
ATOM 1156 C CA . GLY B 1 32 ? -0.167 -22.938 -17.953 1 96.75 32 GLY B CA 1
ATOM 1157 C C . GLY B 1 32 ? 0.144 -21.453 -17.891 1 96.75 32 GLY B C 1
ATOM 1158 O O . GLY B 1 32 ? 0.362 -20.906 -16.812 1 96.75 32 GLY B O 1
ATOM 1159 N N . ASP B 1 33 ? 0.107 -20.953 -19.016 1 98 33 ASP B N 1
ATOM 1160 C CA . ASP B 1 33 ? 0.457 -19.531 -19.125 1 98 33 ASP B CA 1
ATOM 1161 C C . ASP B 1 33 ? -0.56 -18.656 -18.406 1 98 33 ASP B C 1
ATOM 1163 O O . ASP B 1 33 ? -1.764 -18.922 -18.453 1 98 33 ASP B O 1
ATOM 1167 N N . ILE B 1 34 ? -0.158 -17.734 -17.734 1 98.69 34 ILE B N 1
ATOM 1168 C CA . ILE B 1 34 ? -0.972 -16.719 -17.078 1 98.69 34 ILE B CA 1
ATOM 1169 C C . ILE B 1 34 ? -0.605 -15.336 -17.625 1 98.69 34 ILE B C 1
ATOM 1171 O O . ILE B 1 34 ? 0.555 -14.922 -17.547 1 98.69 34 ILE B O 1
ATOM 1175 N N . ILE B 1 35 ? -1.523 -14.594 -18.141 1 97.62 35 ILE B N 1
ATOM 1176 C CA . ILE B 1 35 ? -1.291 -13.234 -18.625 1 97.62 35 ILE B CA 1
ATOM 1177 C C . ILE B 1 35 ? -1.348 -12.25 -17.469 1 97.62 35 ILE B C 1
ATOM 1179 O O . ILE B 1 35 ? -2.279 -12.281 -16.656 1 97.62 35 ILE B O 1
ATOM 1183 N N . THR B 1 36 ? -0.349 -11.391 -17.375 1 97.88 36 THR B N 1
ATOM 1184 C CA . THR B 1 36 ? -0.308 -10.336 -16.375 1 97.88 36 THR B CA 1
ATOM 1185 C C . THR B 1 36 ? -0.086 -8.977 -17.016 1 97.88 36 THR B C 1
ATOM 1187 O O . THR B 1 36 ? 0.346 -8.898 -18.172 1 97.88 36 THR B O 1
ATOM 1190 N N . ARG B 1 37 ? -0.477 -7.918 -16.359 1 96.75 37 ARG B N 1
ATOM 1191 C CA . ARG B 1 37 ? -0.267 -6.523 -16.734 1 96.75 37 ARG B CA 1
ATOM 1192 C C . ARG B 1 37 ? 0.186 -5.699 -15.539 1 96.75 37 ARG B C 1
ATOM 1194 O O . ARG B 1 37 ? -0.321 -5.879 -14.43 1 96.75 37 ARG B O 1
ATOM 1201 N N . ALA B 1 38 ? 1.165 -4.855 -15.758 1 96.94 38 ALA B N 1
ATOM 1202 C CA . ALA B 1 38 ? 1.67 -4.043 -14.648 1 96.94 38 ALA B CA 1
ATOM 1203 C C . ALA B 1 38 ? 1.924 -2.607 -15.102 1 96.94 38 ALA B C 1
ATOM 1205 O O . ALA B 1 38 ? 2.342 -2.369 -16.234 1 96.94 38 ALA B O 1
ATOM 1206 N N . ASP B 1 39 ? 1.63 -1.654 -14.359 1 96.75 39 ASP B N 1
ATOM 1207 C CA . ASP B 1 39 ? 2.025 -0.253 -14.477 1 96.75 39 ASP B CA 1
ATOM 1208 C C . ASP B 1 39 ? 2.764 0.212 -13.219 1 96.75 39 ASP B C 1
ATOM 1210 O O . ASP B 1 39 ? 2.166 0.337 -12.148 1 96.75 39 ASP B O 1
ATOM 1214 N N . VAL B 1 40 ? 4.078 0.44 -13.328 1 96.81 40 VAL B N 1
ATOM 1215 C CA . VAL B 1 40 ? 4.883 0.921 -12.211 1 96.81 40 VAL B CA 1
ATOM 1216 C C . VAL B 1 40 ? 4.766 2.439 -12.102 1 96.81 40 VAL B C 1
ATOM 1218 O O . VAL B 1 40 ? 5.223 3.166 -12.984 1 96.81 40 VAL B O 1
ATOM 1221 N N . GLU B 1 41 ? 4.211 2.891 -11.047 1 96.88 41 GLU B N 1
ATOM 1222 C CA . GLU B 1 41 ? 3.938 4.312 -10.859 1 96.88 41 GLU B CA 1
ATOM 1223 C C . GLU B 1 41 ? 5.105 5.012 -10.172 1 96.88 41 GLU B C 1
ATOM 1225 O O . GLU B 1 41 ? 5.25 6.23 -10.273 1 96.88 41 GLU B O 1
ATOM 1230 N N . PHE B 1 42 ? 5.93 4.211 -9.445 1 97.38 42 PHE B N 1
ATOM 1231 C CA . PHE B 1 42 ? 6.965 4.82 -8.617 1 97.38 42 PHE B CA 1
ATOM 1232 C C . PHE B 1 42 ? 8.109 3.842 -8.383 1 97.38 42 PHE B C 1
ATOM 1234 O O . PHE B 1 42 ? 7.879 2.656 -8.133 1 97.38 42 PHE B O 1
ATOM 1241 N N . THR B 1 43 ? 9.258 4.258 -8.578 1 97.69 43 THR B N 1
ATOM 1242 C CA . THR B 1 43 ? 10.492 3.625 -8.117 1 97.69 43 THR B CA 1
ATOM 1243 C C . THR B 1 43 ? 11.328 4.605 -7.293 1 97.69 43 THR B C 1
ATOM 1245 O O . THR B 1 43 ? 11.602 5.723 -7.738 1 97.69 43 THR B O 1
ATOM 1248 N N . SER B 1 44 ? 11.672 4.168 -6.066 1 96.69 44 SER B N 1
ATOM 1249 C CA . SER B 1 44 ? 12.492 5.059 -5.25 1 96.69 44 SER B CA 1
ATOM 1250 C C . SER B 1 44 ? 13.859 5.293 -5.887 1 96.69 44 SER B C 1
ATOM 1252 O O . SER B 1 44 ? 14.281 4.527 -6.754 1 96.69 44 SER B O 1
ATOM 1254 N N . ASP B 1 45 ? 14.562 6.324 -5.426 1 93.94 45 ASP B N 1
ATOM 1255 C CA . ASP B 1 45 ? 15.836 6.719 -6.023 1 93.94 45 ASP B CA 1
ATOM 1256 C C . ASP B 1 45 ? 16.859 5.59 -5.926 1 93.94 45 ASP B C 1
ATOM 1258 O O . ASP B 1 45 ? 17.641 5.375 -6.855 1 93.94 45 ASP B O 1
ATOM 1262 N N . ASP B 1 46 ? 16.812 4.848 -4.789 1 93.62 46 ASP B N 1
ATOM 1263 C CA . ASP B 1 46 ? 17.797 3.779 -4.598 1 93.62 46 ASP B CA 1
ATOM 1264 C C . ASP B 1 46 ? 17.297 2.465 -5.195 1 93.62 46 ASP B C 1
ATOM 1266 O O . ASP B 1 46 ? 17.953 1.43 -5.062 1 93.62 46 ASP B O 1
ATOM 1270 N N . GLY B 1 47 ? 16.109 2.48 -5.734 1 95.19 47 GLY B N 1
ATOM 1271 C CA . GLY B 1 47 ? 15.57 1.324 -6.434 1 95.19 47 GLY B CA 1
ATOM 1272 C C . GLY B 1 47 ? 14.992 0.28 -5.5 1 95.19 47 GLY B C 1
ATOM 1273 O O . GLY B 1 47 ? 14.523 -0.77 -5.945 1 95.19 47 GLY B O 1
ATOM 1274 N N . ARG B 1 48 ? 14.898 0.562 -4.207 1 95.5 48 ARG B N 1
ATOM 1275 C CA . ARG B 1 48 ? 14.555 -0.468 -3.229 1 95.5 48 ARG B CA 1
ATOM 1276 C C . ARG B 1 48 ? 13.047 -0.538 -3.01 1 95.5 48 ARG B C 1
ATOM 1278 O O . ARG B 1 48 ? 12.547 -1.49 -2.41 1 95.5 48 ARG B O 1
ATOM 1285 N N . ILE B 1 49 ? 12.383 0.526 -3.473 1 97.75 49 ILE B N 1
ATOM 1286 C CA . ILE B 1 49 ? 10.938 0.562 -3.344 1 97.75 49 ILE B CA 1
ATOM 1287 C C . ILE B 1 49 ? 10.297 0.731 -4.719 1 97.75 49 ILE B C 1
ATOM 1289 O O . ILE B 1 49 ? 10.688 1.616 -5.488 1 97.75 49 ILE B O 1
ATOM 1293 N N . GLN B 1 50 ? 9.406 -0.05 -5.113 1 97.94 50 GLN B N 1
ATOM 1294 C CA . GLN B 1 50 ? 8.578 0.112 -6.305 1 97.94 50 GLN B CA 1
ATOM 1295 C C . GLN B 1 50 ? 7.098 -0.029 -5.969 1 97.94 50 GLN B C 1
ATOM 1297 O O . GLN B 1 50 ? 6.719 -0.883 -5.168 1 97.94 50 GLN B O 1
ATOM 1302 N N . SER B 1 51 ? 6.293 0.756 -6.57 1 98.5 51 SER B N 1
ATOM 1303 C CA . SER B 1 51 ? 4.852 0.698 -6.348 1 98.5 51 SER B CA 1
ATOM 1304 C C . SER B 1 51 ? 4.082 0.977 -7.633 1 98.5 51 SER B C 1
ATOM 1306 O O . SER B 1 51 ? 4.535 1.752 -8.477 1 98.5 51 SER B O 1
ATOM 1308 N N . GLY B 1 52 ? 2.967 0.375 -7.738 1 98.19 52 GLY B N 1
ATOM 1309 C CA . GLY B 1 52 ? 2.098 0.542 -8.891 1 98.19 52 GLY B CA 1
ATOM 1310 C C . GLY B 1 52 ? 0.89 -0.376 -8.867 1 98.19 52 GLY B C 1
ATOM 1311 O O . GLY B 1 52 ? 0.345 -0.666 -7.801 1 98.19 52 GLY B O 1
ATOM 1312 N N . VAL B 1 53 ? 0.445 -0.684 -10.062 1 98.5 53 VAL B N 1
ATOM 1313 C CA . VAL B 1 53 ? -0.741 -1.516 -10.234 1 98.5 53 VAL B CA 1
ATOM 1314 C C . VAL B 1 53 ? -0.373 -2.793 -10.992 1 98.5 53 VAL B C 1
ATOM 1316 O O . VAL B 1 53 ? 0.409 -2.754 -11.945 1 98.5 53 VAL B O 1
ATOM 1319 N N . TRP B 1 54 ? -0.85 -3.887 -10.547 1 98.25 54 TRP B N 1
ATOM 1320 C CA . TRP B 1 54 ? -0.629 -5.195 -11.156 1 98.25 54 TRP B CA 1
ATOM 1321 C C . TRP B 1 54 ? -1.952 -5.918 -11.391 1 98.25 54 TRP B C 1
ATOM 1323 O O . TRP B 1 54 ? -2.85 -5.875 -10.547 1 98.25 54 TRP B O 1
ATOM 1333 N N . GLU B 1 55 ? -2.119 -6.539 -12.469 1 98.12 55 GLU B N 1
ATOM 1334 C CA . GLU B 1 55 ? -3.285 -7.344 -12.828 1 98.12 55 GLU B CA 1
ATOM 1335 C C . GLU B 1 55 ? -2.875 -8.742 -13.273 1 98.12 55 GLU B C 1
ATOM 1337 O O . GLU B 1 55 ? -1.868 -8.906 -13.969 1 98.12 55 GLU B O 1
ATOM 1342 N N . SER B 1 56 ? -3.596 -9.695 -12.938 1 98.25 56 SER B N 1
ATOM 1343 C CA . SER B 1 56 ? -3.332 -11.07 -13.336 1 98.25 56 SER B CA 1
ATOM 1344 C C . SER B 1 56 ? -4.617 -11.789 -13.734 1 98.25 56 SER B C 1
ATOM 1346 O O . SER B 1 56 ? -5.625 -11.711 -13.031 1 98.25 56 SER B O 1
ATOM 1348 N N . GLU B 1 57 ? -4.633 -12.453 -14.789 1 98.38 57 GLU B N 1
ATOM 1349 C CA . GLU B 1 57 ? -5.699 -13.391 -15.141 1 98.38 57 GLU B CA 1
ATOM 1350 C C . GLU B 1 57 ? -5.672 -14.617 -14.234 1 98.38 57 GLU B C 1
ATOM 1352 O O . GLU B 1 57 ? -4.688 -14.852 -13.531 1 98.38 57 GLU B O 1
ATOM 1357 N N . PRO B 1 58 ? -6.734 -15.359 -14.234 1 98.75 58 PRO B N 1
ATOM 1358 C CA . PRO B 1 58 ? -6.824 -16.516 -13.336 1 98.75 58 PRO B CA 1
ATOM 1359 C C . PRO B 1 58 ? -5.738 -17.547 -13.594 1 98.75 58 PRO B C 1
ATOM 1361 O O . PRO B 1 58 ? -5.34 -17.766 -14.742 1 98.75 58 PRO B O 1
ATOM 1364 N N . GLY B 1 59 ? -5.254 -18.219 -12.602 1 98.75 59 GLY B N 1
ATOM 1365 C CA . GLY B 1 59 ? -4.246 -19.266 -12.648 1 98.75 59 GLY B CA 1
ATOM 1366 C C . GLY B 1 59 ? -3.529 -19.469 -11.328 1 98.75 59 GLY B C 1
ATOM 1367 O O . GLY B 1 59 ? -3.686 -18.656 -10.398 1 98.75 59 GLY B O 1
ATOM 1368 N N . LYS B 1 60 ? -2.852 -20.531 -11.242 1 98.75 60 LYS B N 1
ATOM 1369 C CA . LYS B 1 60 ? -2.061 -20.844 -10.062 1 98.75 60 LYS B CA 1
ATOM 1370 C C . LYS B 1 60 ? -0.572 -20.625 -10.32 1 98.75 60 LYS B C 1
ATOM 1372 O O . LYS B 1 60 ? -0.061 -20.984 -11.383 1 98.75 60 LYS B O 1
ATOM 1377 N N . SER B 1 61 ? 0.116 -20.031 -9.352 1 98.88 61 SER B N 1
ATOM 1378 C CA . SER B 1 61 ? 1.537 -19.75 -9.516 1 98.88 61 SER B CA 1
ATOM 1379 C C . SER B 1 61 ? 2.295 -19.953 -8.203 1 98.88 61 SER B C 1
ATOM 1381 O O . SER B 1 61 ? 1.729 -19.781 -7.121 1 98.88 61 SER B O 1
ATOM 1383 N N . ARG B 1 62 ? 3.557 -20.297 -8.297 1 98.81 62 ARG B N 1
ATOM 1384 C CA . ARG B 1 62 ? 4.48 -20.438 -7.176 1 98.81 62 ARG B CA 1
ATOM 1385 C C . ARG B 1 62 ? 5.309 -19.172 -6.98 1 98.81 62 ARG B C 1
ATOM 1387 O O . ARG B 1 62 ? 5.926 -18.688 -7.926 1 98.81 62 ARG B O 1
ATOM 1394 N N . TRP B 1 63 ? 5.34 -18.656 -5.781 1 98.5 63 TRP B N 1
ATOM 1395 C CA . TRP B 1 63 ? 6.062 -17.438 -5.441 1 98.5 63 TRP B CA 1
ATOM 1396 C C . TRP B 1 63 ? 7.082 -17.703 -4.336 1 98.5 63 TRP B C 1
ATOM 1398 O O . TRP B 1 63 ? 6.793 -18.406 -3.371 1 98.5 63 TRP B O 1
ATOM 1408 N N . GLU B 1 64 ? 8.227 -17.125 -4.512 1 97.81 64 GLU B N 1
ATOM 1409 C CA . GLU B 1 64 ? 9.273 -17.188 -3.496 1 97.81 64 GLU B CA 1
ATOM 1410 C C . GLU B 1 64 ? 9.898 -15.805 -3.281 1 97.81 64 GLU B C 1
ATOM 1412 O O . GLU B 1 64 ? 10.672 -15.336 -4.117 1 97.81 64 GLU B O 1
ATOM 1417 N N . PHE B 1 65 ? 9.562 -15.211 -2.16 1 97.06 65 PHE B N 1
ATOM 1418 C CA . PHE B 1 65 ? 10.086 -13.891 -1.822 1 97.06 65 PHE B CA 1
ATOM 1419 C C . PHE B 1 65 ? 11.406 -14.008 -1.062 1 97.06 65 PHE B C 1
ATOM 1421 O O . PHE B 1 65 ? 11.445 -13.797 0.152 1 97.06 65 PHE B O 1
ATOM 1428 N N . LEU B 1 66 ? 12.492 -14.156 -1.775 1 94.75 66 LEU B N 1
ATOM 1429 C CA . LEU B 1 66 ? 13.773 -14.484 -1.158 1 94.75 66 LEU B CA 1
ATOM 1430 C C . LEU B 1 66 ? 14.539 -13.211 -0.8 1 94.75 66 LEU B C 1
ATOM 1432 O O . LEU B 1 66 ? 15.148 -13.125 0.272 1 94.75 66 LEU B O 1
ATOM 1436 N N . THR B 1 67 ? 14.562 -12.188 -1.692 1 94.38 67 THR B N 1
ATOM 1437 C CA . THR B 1 67 ? 15.367 -10.992 -1.484 1 94.38 67 THR B CA 1
ATOM 1438 C C . THR B 1 67 ? 14.492 -9.742 -1.502 1 94.38 67 THR B C 1
ATOM 1440 O O . THR B 1 67 ? 15.008 -8.617 -1.565 1 94.38 67 THR B O 1
ATOM 1443 N N . ARG B 1 68 ? 13.172 -9.984 -1.546 1 95.81 68 ARG B N 1
ATOM 1444 C CA . ARG B 1 68 ? 12.219 -8.875 -1.569 1 95.81 68 ARG B CA 1
ATOM 1445 C C . ARG B 1 68 ? 10.945 -9.234 -0.822 1 95.81 68 ARG B C 1
ATOM 1447 O O . ARG B 1 68 ? 10.633 -10.414 -0.643 1 95.81 68 ARG B O 1
ATOM 1454 N N . GLY B 1 69 ? 10.281 -8.289 -0.278 1 97.31 69 GLY B N 1
ATOM 1455 C CA . GLY B 1 69 ? 8.93 -8.422 0.235 1 97.31 69 GLY B CA 1
ATOM 1456 C C . GLY B 1 69 ? 7.906 -7.641 -0.566 1 97.31 69 GLY B C 1
ATOM 1457 O O . GLY B 1 69 ? 8.273 -6.824 -1.417 1 97.31 69 GLY B O 1
ATOM 1458 N N . GLU B 1 70 ? 6.676 -7.949 -0.362 1 98.5 70 GLU B N 1
ATOM 1459 C CA . GLU B 1 70 ? 5.617 -7.258 -1.091 1 98.5 70 GLU B CA 1
ATOM 1460 C C . GLU B 1 70 ? 4.398 -7.02 -0.202 1 98.5 70 GLU B C 1
ATOM 1462 O O . GLU B 1 70 ? 4.012 -7.898 0.574 1 98.5 70 GLU B O 1
ATOM 1467 N N . ILE B 1 71 ? 3.861 -5.863 -0.21 1 98.81 71 ILE B N 1
ATOM 1468 C CA . ILE B 1 71 ? 2.605 -5.465 0.412 1 98.81 71 ILE B CA 1
ATOM 1469 C C . ILE B 1 71 ? 1.586 -5.105 -0.667 1 98.81 71 ILE B C 1
ATOM 1471 O O . ILE B 1 71 ? 1.896 -4.359 -1.598 1 98.81 71 ILE B O 1
ATOM 1475 N N . ILE B 1 72 ? 0.396 -5.711 -0.575 1 98.94 72 ILE B N 1
ATOM 1476 C CA . ILE B 1 72 ? -0.572 -5.488 -1.643 1 98.94 72 ILE B CA 1
ATOM 1477 C C . ILE B 1 72 ? -1.918 -5.086 -1.044 1 98.94 72 ILE B C 1
ATOM 1479 O O . ILE B 1 72 ? -2.197 -5.379 0.121 1 98.94 72 ILE B O 1
ATOM 1483 N N . THR B 1 73 ? -2.758 -4.387 -1.737 1 98.88 73 THR B N 1
ATOM 1484 C CA . THR B 1 73 ? -4.188 -4.188 -1.517 1 98.88 73 THR B CA 1
ATOM 1485 C C . THR B 1 73 ? -4.984 -4.57 -2.76 1 98.88 73 THR B C 1
ATOM 1487 O O . THR B 1 73 ? -4.762 -4.023 -3.842 1 98.88 73 THR B O 1
ATOM 1490 N N . ILE B 1 74 ? -5.891 -5.473 -2.6 1 98.88 74 ILE B N 1
ATOM 1491 C CA . ILE B 1 74 ? -6.711 -5.93 -3.715 1 98.88 74 ILE B CA 1
ATOM 1492 C C . ILE B 1 74 ? -7.734 -4.855 -4.074 1 98.88 74 ILE B C 1
ATOM 1494 O O . ILE B 1 74 ? -8.453 -4.359 -3.203 1 98.88 74 ILE B O 1
ATOM 1498 N N . VAL B 1 75 ? -7.762 -4.484 -5.309 1 98.44 75 VAL B N 1
ATOM 1499 C CA . VAL B 1 75 ? -8.688 -3.477 -5.816 1 98.44 75 VAL B CA 1
ATOM 1500 C C . VAL B 1 75 ? -9.93 -4.16 -6.387 1 98.44 75 VAL B C 1
ATOM 1502 O O . VAL B 1 75 ? -11.055 -3.68 -6.199 1 98.44 75 VAL B O 1
ATOM 1505 N N . SER B 1 76 ? -9.734 -5.227 -7.109 1 98.5 76 SER B N 1
ATOM 1506 C CA . SER B 1 76 ? -10.805 -6.047 -7.672 1 98.5 76 SER B CA 1
ATOM 1507 C C . SER B 1 76 ? -10.359 -7.492 -7.848 1 98.5 76 SER B C 1
ATOM 1509 O O . SER B 1 76 ? -9.156 -7.773 -7.914 1 98.5 76 SER B O 1
ATOM 1511 N N . GLY B 1 77 ? -11.367 -8.375 -7.938 1 98.56 77 GLY B N 1
ATOM 1512 C CA . GLY B 1 77 ? -11.086 -9.789 -8.148 1 98.56 77 GLY B CA 1
ATOM 1513 C C . GLY B 1 77 ? -10.891 -10.562 -6.859 1 98.56 77 GLY B C 1
ATOM 1514 O O . GLY B 1 77 ? -11.312 -10.109 -5.793 1 98.56 77 GLY B O 1
ATOM 1515 N N . ALA B 1 78 ? -10.359 -11.781 -7.039 1 98.81 78 ALA B N 1
ATOM 1516 C CA . ALA B 1 78 ? -10.219 -12.672 -5.891 1 98.81 78 ALA B CA 1
ATOM 1517 C C . ALA B 1 78 ? -9.07 -13.656 -6.098 1 98.81 78 ALA B C 1
ATOM 1519 O O . ALA B 1 78 ? -8.836 -14.117 -7.215 1 98.81 78 ALA B O 1
ATOM 1520 N N . MET B 1 79 ? -8.43 -13.922 -4.969 1 98.81 79 MET B N 1
ATOM 1521 C CA . MET B 1 79 ? -7.379 -14.938 -4.988 1 98.81 79 MET B CA 1
ATOM 1522 C C . MET B 1 79 ? -7.227 -15.586 -3.617 1 98.81 79 MET B C 1
ATOM 1524 O O . MET B 1 79 ? -7.719 -15.062 -2.617 1 98.81 79 MET B O 1
ATOM 1528 N N . THR B 1 80 ? -6.664 -16.703 -3.627 1 98.81 80 THR B N 1
ATOM 1529 C CA . THR B 1 80 ? -6.242 -17.406 -2.412 1 98.81 80 THR B CA 1
ATOM 1530 C C . THR B 1 80 ? -4.727 -17.547 -2.373 1 98.81 80 THR B C 1
ATOM 1532 O O . THR B 1 80 ? -4.109 -17.922 -3.373 1 98.81 80 THR B O 1
ATOM 1535 N N . VAL B 1 81 ? -4.141 -17.172 -1.249 1 98.81 81 VAL B N 1
ATOM 1536 C CA . VAL B 1 81 ? -2.705 -17.344 -1.068 1 98.81 81 VAL B CA 1
ATOM 1537 C C . VAL B 1 81 ? -2.445 -18.406 0.008 1 98.81 81 VAL B C 1
ATOM 1539 O O . VAL B 1 81 ? -3.162 -18.469 1.01 1 98.81 81 VAL B O 1
ATOM 1542 N N . GLU B 1 82 ? -1.537 -19.203 -0.257 1 98.44 82 GLU B N 1
ATOM 1543 C CA . GLU B 1 82 ? -1.166 -20.266 0.686 1 98.44 82 GLU B CA 1
ATOM 1544 C C . GLU B 1 82 ? 0.347 -20.328 0.874 1 98.44 82 GLU B C 1
ATOM 1546 O O . GLU B 1 82 ? 1.073 -20.734 -0.03 1 98.44 82 GLU B O 1
ATOM 1551 N N . GLU B 1 83 ? 0.789 -19.859 2.057 1 98.25 83 GLU B N 1
ATOM 1552 C CA . GLU B 1 83 ? 2.197 -20.016 2.408 1 98.25 83 GLU B CA 1
ATOM 1553 C C . GLU B 1 83 ? 2.561 -21.469 2.631 1 98.25 83 GLU B C 1
ATOM 1555 O O . GLU B 1 83 ? 1.722 -22.266 3.062 1 98.25 83 GLU B O 1
ATOM 1560 N N . ASP B 1 84 ? 3.871 -21.781 2.355 1 97.69 84 ASP B N 1
ATOM 1561 C CA . ASP B 1 84 ? 4.297 -23.156 2.6 1 97.69 84 ASP B CA 1
ATOM 1562 C C . ASP B 1 84 ? 3.986 -23.578 4.031 1 97.69 84 ASP B C 1
ATOM 1564 O O . ASP B 1 84 ? 4.398 -22.922 4.984 1 97.69 84 ASP B O 1
ATOM 1568 N N . ASP B 1 85 ? 3.166 -24.625 4.219 1 92.06 85 ASP B N 1
ATOM 1569 C CA . ASP B 1 85 ? 2.783 -25.25 5.48 1 92.06 85 ASP B CA 1
ATOM 1570 C C . ASP B 1 85 ? 1.813 -24.359 6.262 1 92.06 85 ASP B C 1
ATOM 1572 O O . ASP B 1 85 ? 1.669 -24.516 7.477 1 92.06 85 ASP B O 1
ATOM 1576 N N . GLY B 1 86 ? 1.318 -23.312 5.633 1 95.25 86 GLY B N 1
ATOM 1577 C CA . GLY B 1 86 ? 0.346 -22.453 6.273 1 95.25 86 GLY B CA 1
ATOM 1578 C C . GLY B 1 86 ? -1.073 -22.688 5.789 1 95.25 86 GLY B C 1
ATOM 1579 O O . GLY B 1 86 ? -1.3 -23.469 4.871 1 95.25 86 GLY B O 1
ATOM 1580 N N . ASP B 1 87 ? -2.027 -22.047 6.402 1 96.44 87 ASP B N 1
ATOM 1581 C CA . ASP B 1 87 ? -3.432 -22.125 6.004 1 96.44 87 ASP B CA 1
ATOM 1582 C C . ASP B 1 87 ? -3.721 -21.172 4.84 1 96.44 87 ASP B C 1
ATOM 1584 O O . ASP B 1 87 ? -3.074 -20.141 4.707 1 96.44 87 ASP B O 1
ATOM 1588 N N . PRO B 1 88 ? -4.68 -21.578 3.994 1 98.06 88 PRO B N 1
ATOM 1589 C CA . PRO B 1 88 ? -5.082 -20.656 2.928 1 98.06 88 PRO B CA 1
ATOM 1590 C C . PRO B 1 88 ? -5.668 -19.359 3.463 1 98.06 88 PRO B C 1
ATOM 1592 O O . PRO B 1 88 ? -6.371 -19.359 4.477 1 98.06 88 PRO B O 1
ATOM 1595 N N . VAL B 1 89 ? -5.355 -18.328 2.846 1 98.44 89 VAL B N 1
ATOM 1596 C CA . VAL B 1 89 ? -5.91 -17.016 3.131 1 98.44 89 VAL B CA 1
ATOM 1597 C C . VAL B 1 89 ? -6.605 -16.469 1.889 1 98.44 89 VAL B C 1
ATOM 1599 O O . VAL B 1 89 ? -6.004 -16.375 0.818 1 98.44 89 VAL B O 1
ATOM 1602 N N . HIS B 1 90 ? -7.844 -16.094 2.002 1 98.56 90 HIS B N 1
ATOM 1603 C CA . HIS B 1 90 ? -8.641 -15.578 0.892 1 98.56 90 HIS B CA 1
ATOM 1604 C C . HIS B 1 90 ? -8.57 -14.055 0.826 1 98.56 90 HIS B C 1
ATOM 1606 O O . HIS B 1 90 ? -8.805 -13.375 1.827 1 98.56 90 HIS B O 1
ATOM 1612 N N . LEU B 1 91 ? -8.211 -13.555 -0.317 1 98.69 91 LEU B N 1
ATOM 1613 C CA . LEU B 1 91 ? -8.086 -12.125 -0.539 1 98.69 91 LEU B CA 1
ATOM 1614 C C . LEU B 1 91 ? -9.094 -11.641 -1.579 1 98.69 91 LEU B C 1
ATOM 1616 O O . LEU B 1 91 ? -9.156 -12.188 -2.686 1 98.69 91 LEU B O 1
ATOM 1620 N N . VAL B 1 92 ? -9.867 -10.633 -1.229 1 98.56 92 VAL B N 1
ATOM 1621 C CA . VAL B 1 92 ? -10.844 -10.016 -2.113 1 98.56 92 VAL B CA 1
ATOM 1622 C C . VAL B 1 92 ? -10.664 -8.5 -2.1 1 98.56 92 VAL B C 1
ATOM 1624 O O . VAL B 1 92 ? -9.828 -7.973 -1.364 1 98.56 92 VAL B O 1
ATOM 1627 N N . ALA B 1 93 ? -11.43 -7.844 -2.947 1 98.31 93 ALA B N 1
ATOM 1628 C CA . ALA B 1 93 ? -11.328 -6.391 -3.016 1 98.31 93 ALA B CA 1
ATOM 1629 C C . ALA B 1 93 ? -11.359 -5.77 -1.621 1 98.31 93 ALA B C 1
ATOM 1631 O O . ALA B 1 93 ? -12.188 -6.145 -0.786 1 98.31 93 ALA B O 1
ATOM 1632 N N . GLY B 1 94 ? -10.406 -4.957 -1.35 1 97.94 94 GLY B N 1
ATOM 1633 C CA . GLY B 1 94 ? -10.344 -4.258 -0.075 1 97.94 94 GLY B CA 1
ATOM 1634 C C . GLY B 1 94 ? -9.406 -4.918 0.923 1 97.94 94 GLY B C 1
ATOM 1635 O O . GLY B 1 94 ? -9.062 -4.324 1.945 1 97.94 94 GLY B O 1
ATOM 1636 N N . THR B 1 95 ? -8.984 -6.121 0.68 1 98.56 95 THR B N 1
ATOM 1637 C CA . THR B 1 95 ? -8.062 -6.816 1.575 1 98.56 95 THR B CA 1
ATOM 1638 C C . THR B 1 95 ? -6.617 -6.426 1.273 1 98.56 95 THR B C 1
ATOM 1640 O O . THR B 1 95 ? -6.203 -6.402 0.112 1 98.56 95 THR B O 1
ATOM 1643 N N . SER B 1 96 ? -5.91 -6.051 2.301 1 98.81 96 SER B N 1
ATOM 1644 C CA . SER B 1 96 ? -4.461 -5.93 2.205 1 98.81 96 SER B CA 1
ATOM 1645 C C . SER B 1 96 ? -3.764 -7.18 2.73 1 98.81 96 SER B C 1
ATOM 1647 O O . SER B 1 96 ? -4.27 -7.844 3.639 1 98.81 96 SER B O 1
ATOM 1649 N N . ALA B 1 97 ? -2.627 -7.477 2.15 1 98.81 97 ALA B N 1
ATOM 1650 C CA . ALA B 1 97 ? -1.817 -8.617 2.584 1 98.81 97 ALA B CA 1
ATOM 1651 C C . ALA B 1 97 ? -0.329 -8.289 2.51 1 98.81 97 ALA B C 1
ATOM 1653 O O . ALA B 1 97 ? 0.098 -7.496 1.663 1 98.81 97 ALA B O 1
ATOM 1654 N N . ILE B 1 98 ? 0.416 -8.883 3.371 1 98.62 98 ILE B N 1
ATOM 1655 C CA . ILE B 1 98 ? 1.861 -8.695 3.434 1 98.62 98 ILE B CA 1
ATOM 1656 C C . ILE B 1 98 ? 2.566 -10.031 3.219 1 98.62 98 ILE B C 1
ATOM 1658 O O . ILE B 1 98 ? 2.223 -11.031 3.855 1 98.62 98 ILE B O 1
ATOM 1662 N N . PHE B 1 99 ? 3.502 -10.039 2.277 1 98.19 99 PHE B N 1
ATOM 1663 C CA . PHE B 1 99 ? 4.402 -11.148 2.006 1 98.19 99 PHE B CA 1
ATOM 1664 C C . PHE B 1 99 ? 5.844 -10.766 2.311 1 98.19 99 PHE B C 1
ATOM 1666 O O . PHE B 1 99 ? 6.535 -10.211 1.456 1 98.19 99 PHE B O 1
ATOM 1673 N N . PRO B 1 100 ? 6.293 -11.086 3.533 1 97.5 100 PRO B N 1
ATOM 1674 C CA . PRO B 1 100 ? 7.625 -10.633 3.943 1 97.5 100 PRO B CA 1
ATOM 1675 C C . PRO B 1 100 ? 8.75 -11.398 3.236 1 97.5 100 PRO B C 1
ATOM 1677 O O . PRO B 1 100 ? 8.5 -12.438 2.623 1 97.5 100 PRO B O 1
ATOM 1680 N N . ILE B 1 101 ? 9.953 -10.82 3.32 1 96.81 101 ILE B N 1
ATOM 1681 C CA . ILE B 1 101 ? 11.125 -11.523 2.83 1 96.81 101 ILE B CA 1
ATOM 1682 C C . ILE B 1 101 ? 11.219 -12.898 3.498 1 96.81 101 ILE B C 1
ATOM 1684 O O . ILE B 1 101 ? 11.086 -13.008 4.719 1 96.81 101 ILE B O 1
ATOM 1688 N N . GLY B 1 102 ? 11.391 -13.922 2.652 1 96.12 102 GLY B N 1
ATOM 1689 C CA . GLY B 1 102 ? 11.422 -15.297 3.137 1 96.12 102 GLY B CA 1
ATOM 1690 C C . GLY B 1 102 ? 10.141 -16.062 2.852 1 96.12 102 GLY B C 1
ATOM 1691 O O . GLY B 1 102 ? 10.109 -17.281 2.947 1 96.12 102 GLY B O 1
ATOM 1692 N N . TRP B 1 103 ? 9.062 -15.367 2.545 1 97.12 103 TRP B N 1
ATOM 1693 C CA . TRP B 1 103 ? 7.77 -15.992 2.279 1 97.12 103 TRP B CA 1
ATOM 1694 C C . TRP B 1 103 ? 7.832 -16.859 1.028 1 97.12 103 TRP B C 1
ATOM 1696 O O . TRP B 1 103 ? 8.391 -16.453 0.006 1 97.12 103 TRP B O 1
ATOM 1706 N N . LYS B 1 104 ? 7.348 -18 1.029 1 98.38 104 LYS B N 1
ATOM 1707 C CA . LYS B 1 104 ? 7.168 -18.938 -0.081 1 98.38 104 LYS B CA 1
ATOM 1708 C C . LYS B 1 104 ? 5.77 -19.547 -0.07 1 98.38 104 LYS B C 1
ATOM 1710 O O . LYS B 1 104 ? 5.238 -19.875 0.992 1 98.38 104 LYS B O 1
ATOM 1715 N N . GLY B 1 105 ? 5.18 -19.641 -1.217 1 98.44 105 GLY B N 1
ATOM 1716 C CA . GLY B 1 105 ? 3.85 -20.219 -1.286 1 98.44 105 GLY B CA 1
ATOM 1717 C C . GLY B 1 105 ? 3.221 -20.094 -2.662 1 98.44 105 GLY B C 1
ATOM 1718 O O . GLY B 1 105 ? 3.922 -19.906 -3.658 1 98.44 105 GLY B O 1
ATOM 1719 N N . THR B 1 106 ? 1.94 -20.312 -2.719 1 98.69 106 THR B N 1
ATOM 1720 C CA . THR B 1 106 ? 1.22 -20.297 -3.988 1 98.69 106 THR B CA 1
ATOM 1721 C C . THR B 1 106 ? 0.115 -19.25 -3.967 1 98.69 106 THR B C 1
ATOM 1723 O O . THR B 1 106 ? -0.506 -19.016 -2.93 1 98.69 106 THR B O 1
ATOM 1726 N N . TRP B 1 107 ? -0.004 -18.609 -5.023 1 98.88 107 TRP B N 1
ATOM 1727 C CA . TRP B 1 107 ? -1.156 -17.75 -5.297 1 98.88 107 TRP B CA 1
ATOM 1728 C C . TRP B 1 107 ? -2.102 -18.422 -6.293 1 98.88 107 TRP B C 1
ATOM 1730 O O . TRP B 1 107 ? -1.673 -18.875 -7.355 1 98.88 107 TRP B O 1
ATOM 1740 N N . THR B 1 108 ? -3.332 -18.516 -5.969 1 98.88 108 THR B N 1
ATOM 1741 C CA . THR B 1 108 ? -4.371 -18.969 -6.887 1 98.88 108 THR B CA 1
ATOM 1742 C C . THR B 1 108 ? -5.363 -17.844 -7.172 1 98.88 108 THR B C 1
ATOM 1744 O O . THR B 1 108 ? -6.211 -17.531 -6.332 1 98.88 108 THR B O 1
ATOM 1747 N N . VAL B 1 109 ? -5.176 -17.281 -8.344 1 98.88 109 VAL B N 1
ATOM 1748 C CA . VAL B 1 109 ? -6.129 -16.266 -8.789 1 98.88 109 VAL B CA 1
ATOM 1749 C C . VAL B 1 109 ? -7.359 -16.938 -9.391 1 98.88 109 VAL B C 1
ATOM 1751 O O . VAL B 1 109 ? -7.238 -17.719 -10.336 1 98.88 109 VAL B O 1
ATOM 1754 N N . THR B 1 110 ? -8.492 -16.641 -8.828 1 98.75 110 THR B N 1
ATOM 1755 C CA . THR B 1 110 ? -9.719 -17.297 -9.281 1 98.75 110 THR B CA 1
ATOM 1756 C C . THR B 1 110 ? -10.57 -16.328 -10.109 1 98.75 110 THR B C 1
ATOM 1758 O O . THR B 1 110 ? -11.359 -16.75 -10.953 1 98.75 110 THR B O 1
ATOM 1761 N N . GLU B 1 111 ? -10.594 -15.117 -9.812 1 98.69 111 GLU B N 1
ATOM 1762 C CA . GLU B 1 111 ? -11.125 -13.992 -10.578 1 98.69 111 GLU B CA 1
ATOM 1763 C C . GLU B 1 111 ? -10.039 -12.953 -10.859 1 98.69 111 GLU B C 1
ATOM 1765 O O . GLU B 1 111 ? -9.242 -12.625 -9.977 1 98.69 111 GLU B O 1
ATOM 1770 N N . THR B 1 112 ? -9.984 -12.484 -12.18 1 98.38 112 THR B N 1
ATOM 1771 C CA . THR B 1 112 ? -8.93 -11.539 -12.523 1 98.38 112 THR B CA 1
ATOM 1772 C C . THR B 1 112 ? -8.719 -10.531 -11.398 1 98.38 112 THR B C 1
ATOM 1774 O O . THR B 1 112 ? -9.641 -9.805 -11.023 1 98.38 112 THR B O 1
ATOM 1777 N N . VAL B 1 113 ? -7.527 -10.586 -10.93 1 98.56 113 VAL B N 1
ATOM 1778 C CA . VAL B 1 113 ? -7.219 -9.75 -9.781 1 98.56 113 VAL B CA 1
ATOM 1779 C C . VAL B 1 113 ? -6.477 -8.492 -10.242 1 98.56 113 VAL B C 1
ATOM 1781 O O . VAL B 1 113 ? -5.59 -8.57 -11.094 1 98.56 113 VAL B O 1
ATOM 1784 N N . ARG B 1 114 ? -6.902 -7.312 -9.781 1 98.5 114 ARG B N 1
ATOM 1785 C CA . ARG B 1 114 ? -6.137 -6.074 -9.828 1 98.5 114 ARG B CA 1
AT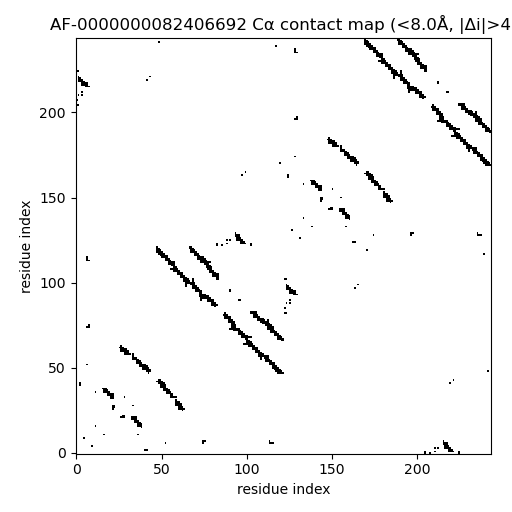OM 1786 C C . ARG B 1 114 ? -5.738 -5.621 -8.43 1 98.5 114 ARG B C 1
ATOM 1788 O O . ARG B 1 114 ? -6.559 -5.641 -7.508 1 98.5 114 ARG B O 1
ATOM 1795 N N . LYS B 1 115 ? -4.473 -5.281 -8.273 1 98.81 115 LYS B N 1
ATOM 1796 C CA . LYS B 1 115 ? -3.982 -4.879 -6.961 1 98.81 115 LYS B CA 1
ATOM 1797 C C . LYS B 1 115 ? -3.047 -3.678 -7.066 1 98.81 115 LYS B C 1
ATOM 1799 O O . LYS B 1 115 ? -2.457 -3.436 -8.125 1 98.81 115 LYS B O 1
ATOM 1804 N N . VAL B 1 116 ? -2.992 -2.881 -6.035 1 98.88 116 VAL B N 1
ATOM 1805 C CA . VAL B 1 116 ? -1.872 -1.978 -5.793 1 98.88 116 VAL B CA 1
ATOM 1806 C C . VAL B 1 116 ? -0.765 -2.715 -5.047 1 98.88 116 VAL B C 1
ATOM 1808 O O . VAL B 1 116 ? -1.036 -3.467 -4.105 1 98.88 116 VAL B O 1
ATOM 1811 N N . PHE B 1 117 ? 0.458 -2.572 -5.496 1 98.88 117 PHE B N 1
ATOM 1812 C CA . PHE B 1 117 ? 1.551 -3.281 -4.84 1 98.88 117 PHE B CA 1
ATOM 1813 C C . PHE B 1 117 ? 2.629 -2.309 -4.379 1 98.88 117 PHE B C 1
ATOM 1815 O O . PHE B 1 117 ? 2.805 -1.242 -4.969 1 98.88 117 PHE B O 1
ATOM 1822 N N . VAL B 1 118 ? 3.277 -2.611 -3.344 1 98.81 118 VAL B N 1
ATOM 1823 C CA . VAL B 1 118 ? 4.559 -2.061 -2.914 1 98.81 118 VAL B CA 1
ATOM 1824 C C . VAL B 1 118 ? 5.574 -3.189 -2.74 1 98.81 118 VAL B C 1
ATOM 1826 O O . VAL B 1 118 ? 5.402 -4.059 -1.883 1 98.81 118 VAL B O 1
ATOM 1829 N N . VAL B 1 119 ? 6.551 -3.174 -3.561 1 98.44 119 VAL B N 1
ATOM 1830 C CA . VAL B 1 119 ? 7.66 -4.117 -3.436 1 98.44 119 VAL B CA 1
ATOM 1831 C C . VAL B 1 119 ? 8.852 -3.436 -2.766 1 98.44 119 VAL B C 1
ATOM 1833 O O . VAL B 1 119 ? 9.172 -2.287 -3.082 1 98.44 119 VAL B O 1
ATOM 1836 N N . TYR B 1 120 ? 9.469 -4.086 -1.775 1 97.88 120 TYR B N 1
ATOM 1837 C CA . TYR B 1 120 ? 10.664 -3.541 -1.129 1 97.88 120 TYR B CA 1
ATOM 1838 C C . TYR B 1 120 ? 11.789 -4.566 -1.104 1 97.88 120 TYR B C 1
ATOM 1840 O O . TYR B 1 120 ? 11.539 -5.766 -0.956 1 97.88 120 TYR B O 1
ATOM 1848 N N . ASN B 1 121 ? 12.977 -4.086 -1.327 1 93.38 121 ASN B N 1
ATOM 1849 C CA . ASN B 1 121 ? 14.18 -4.91 -1.344 1 93.38 121 ASN B CA 1
ATOM 1850 C C . ASN B 1 121 ? 15.102 -4.586 -0.17 1 93.38 121 ASN B C 1
ATOM 1852 O O . ASN B 1 121 ? 15.016 -3.5 0.406 1 93.38 121 ASN B O 1
ATOM 1856 N N . VAL B 1 122 ? 15.914 -5.504 0.304 1 78.5 122 VAL B N 1
ATOM 1857 C CA . VAL B 1 122 ? 16.938 -5.281 1.332 1 78.5 122 VAL B CA 1
ATOM 1858 C C . VAL B 1 122 ? 18.234 -4.816 0.683 1 78.5 122 VAL B C 1
ATOM 1860 O O . VAL B 1 122 ? 18.484 -5.109 -0.487 1 78.5 122 VAL B O 1
#